Protein AF-G2E5P3-F1 (afdb_monomer_lite)

Structure (mmCIF, N/CA/C/O backbone):
data_AF-G2E5P3-F1
#
_entry.id   AF-G2E5P3-F1
#
loop_
_atom_site.group_PDB
_atom_site.id
_atom_site.type_symbol
_atom_site.label_atom_id
_atom_site.label_alt_id
_atom_site.label_comp_id
_atom_site.label_asym_id
_atom_site.label_entity_id
_atom_site.label_seq_id
_atom_site.pdbx_PDB_ins_code
_atom_site.Cartn_x
_atom_site.Cartn_y
_atom_site.Cartn_z
_atom_site.occupancy
_atom_site.B_iso_or_equiv
_atom_site.auth_seq_id
_atom_site.auth_comp_id
_atom_site.auth_asym_id
_atom_site.auth_atom_id
_atom_site.pdbx_PDB_model_num
ATOM 1 N N . MET A 1 1 ? 2.213 9.420 7.032 1.00 36.28 1 MET A N 1
ATOM 2 C CA . MET A 1 1 ? 1.434 8.489 7.901 1.00 36.28 1 MET A CA 1
ATOM 3 C C . MET A 1 1 ? 0.438 9.252 8.778 1.00 36.28 1 MET A C 1
ATOM 5 O O . MET A 1 1 ? 0.675 9.461 9.967 1.00 36.28 1 MET A O 1
ATOM 9 N N . SER A 1 2 ? -0.692 9.631 8.190 1.00 31.50 2 SER A N 1
ATOM 10 C CA . SER A 1 2 ? -1.808 10.296 8.868 1.00 31.50 2 SER A CA 1
ATOM 11 C C . SER A 1 2 ? -2.997 9.345 8.807 1.00 31.50 2 SER A C 1
ATOM 13 O O . SER A 1 2 ? -3.562 9.122 7.746 1.00 31.50 2 SER A O 1
ATOM 15 N N . GLY A 1 3 ? -3.310 8.700 9.931 1.00 43.44 3 GLY A N 1
ATOM 16 C CA . GLY A 1 3 ? -4.447 7.788 10.029 1.00 43.44 3 GLY A CA 1
ATOM 17 C C . GLY A 1 3 ? -5.753 8.571 10.090 1.00 43.44 3 GLY A C 1
ATOM 18 O O . GLY A 1 3 ? -6.171 8.972 11.177 1.00 43.44 3 GLY A O 1
ATOM 19 N N . THR A 1 4 ? -6.384 8.761 8.937 1.00 38.56 4 THR A N 1
ATOM 20 C CA . THR A 1 4 ? -7.774 9.209 8.811 1.00 38.56 4 THR A CA 1
ATOM 21 C C . THR A 1 4 ? -8.624 7.983 8.477 1.00 38.56 4 THR A C 1
ATOM 23 O O . THR A 1 4 ? -8.279 7.204 7.595 1.00 38.56 4 THR A O 1
ATOM 26 N N . GLY A 1 5 ? -9.699 7.763 9.235 1.00 38.66 5 GLY A N 1
ATOM 27 C CA . GLY A 1 5 ? -10.585 6.610 9.087 1.00 38.66 5 GLY A CA 1
ATOM 28 C C . GLY A 1 5 ? -11.266 6.553 7.718 1.00 38.66 5 GLY A C 1
ATOM 29 O O . GLY A 1 5 ? -12.206 7.287 7.448 1.00 38.66 5 GLY A O 1
ATOM 30 N N . ILE A 1 6 ? -10.732 5.660 6.904 1.00 46.41 6 ILE A N 1
ATOM 31 C CA . ILE A 1 6 ? -11.273 4.819 5.844 1.00 46.41 6 ILE A CA 1
ATO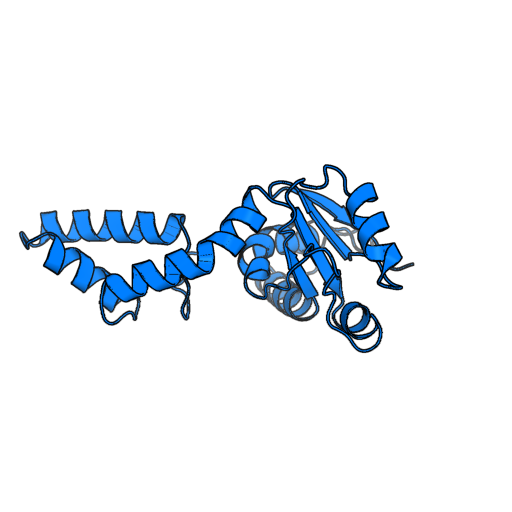M 32 C C . ILE A 1 6 ? -12.796 4.846 5.619 1.00 46.41 6 ILE A C 1
ATOM 34 O O . ILE A 1 6 ? -13.587 4.397 6.451 1.00 46.41 6 ILE A O 1
ATOM 38 N N . GLY A 1 7 ? -13.193 5.232 4.406 1.00 51.00 7 GLY A N 1
ATOM 39 C CA . GLY A 1 7 ? -14.420 4.720 3.807 1.00 51.00 7 GLY A CA 1
ATOM 40 C C . GLY A 1 7 ? -14.240 3.235 3.484 1.00 51.00 7 GLY A C 1
ATOM 41 O O . GLY A 1 7 ? -13.552 2.898 2.535 1.00 51.00 7 GLY A O 1
ATOM 42 N N . GLY A 1 8 ? -14.814 2.340 4.291 1.00 71.06 8 GLY A N 1
ATOM 43 C CA . GLY A 1 8 ? -15.051 0.932 3.929 1.00 71.06 8 GLY A CA 1
ATOM 44 C C . GLY A 1 8 ? -13.944 -0.114 4.161 1.00 71.06 8 GLY A C 1
ATOM 45 O O . GLY A 1 8 ? -14.289 -1.288 4.256 1.00 71.06 8 GLY A O 1
ATOM 46 N N . PHE A 1 9 ? -12.665 0.244 4.309 1.00 84.06 9 PHE A N 1
ATOM 47 C CA . PHE A 1 9 ? -11.545 -0.716 4.457 1.00 84.06 9 PHE A CA 1
ATOM 48 C C . PHE A 1 9 ? -10.926 -0.695 5.868 1.00 84.06 9 PHE A C 1
ATOM 50 O O . PHE A 1 9 ? -11.209 0.209 6.652 1.00 84.06 9 PHE A O 1
ATOM 57 N N . VAL A 1 10 ? -10.118 -1.698 6.234 1.00 91.44 10 VAL A N 1
ATOM 58 C CA . VAL A 1 10 ? -9.421 -1.771 7.538 1.00 91.44 10 VAL A CA 1
ATOM 59 C C . VAL A 1 10 ? -8.078 -2.496 7.378 1.00 91.44 10 VAL A C 1
ATOM 61 O O . VAL A 1 10 ? -8.047 -3.716 7.227 1.00 91.44 10 VAL A O 1
ATOM 64 N N . SER A 1 11 ? -6.951 -1.785 7.479 1.00 92.56 11 SER A N 1
ATOM 65 C CA . SER A 1 11 ? -5.630 -2.434 7.439 1.00 92.56 11 SER A CA 1
ATOM 66 C C . SER A 1 11 ? -5.346 -3.254 8.707 1.00 92.56 11 SER A C 1
ATOM 68 O O . SER A 1 11 ? -6.017 -3.114 9.739 1.00 92.56 11 SER A O 1
ATOM 70 N N . THR A 1 12 ? -4.307 -4.090 8.678 1.00 94.31 12 THR A N 1
ATOM 71 C CA . THR A 1 12 ? -3.811 -4.817 9.856 1.00 94.31 12 THR A CA 1
ATOM 72 C C . THR A 1 12 ? -3.462 -3.859 10.992 1.00 94.31 12 THR A C 1
ATOM 74 O O . THR A 1 12 ? -3.797 -4.119 12.155 1.00 94.31 12 THR A O 1
ATOM 77 N N . ASP A 1 13 ? -2.828 -2.731 10.673 1.00 92.56 13 ASP A N 1
ATOM 78 C CA . ASP A 1 13 ? -2.423 -1.740 11.670 1.00 92.56 13 ASP A CA 1
ATOM 79 C C . ASP A 1 13 ? -3.637 -1.019 12.263 1.00 92.56 13 ASP A C 1
ATOM 81 O O . ASP A 1 13 ? -3.702 -0.814 13.482 1.00 92.56 13 ASP A O 1
ATOM 85 N N . ASP A 1 14 ? -4.648 -0.716 11.448 1.00 93.31 14 ASP A N 1
ATOM 86 C CA . ASP A 1 14 ? -5.909 -0.150 11.928 1.00 93.31 14 ASP A CA 1
ATOM 87 C C . ASP A 1 14 ? -6.638 -1.128 12.840 1.00 93.31 14 ASP A C 1
ATOM 89 O O . ASP A 1 14 ? -7.016 -0.763 13.955 1.00 93.31 14 ASP A O 1
ATOM 93 N N . LEU A 1 15 ? -6.751 -2.401 12.452 1.00 95.00 15 LEU A N 1
ATOM 94 C CA . LEU A 1 15 ? -7.378 -3.418 13.292 1.00 95.00 15 LEU A CA 1
ATOM 95 C C . LEU A 1 15 ? -6.673 -3.536 14.653 1.00 95.00 15 LEU A C 1
ATOM 97 O O . LEU A 1 15 ? -7.329 -3.666 15.695 1.00 95.00 15 LEU A O 1
ATOM 101 N N . GLN A 1 16 ? -5.340 -3.475 14.678 1.00 95.81 16 GLN A N 1
ATOM 102 C CA . GLN A 1 16 ? -4.572 -3.478 15.922 1.00 95.81 16 GLN A CA 1
ATOM 103 C C . GLN A 1 16 ? -4.837 -2.226 16.765 1.00 95.81 16 GLN A C 1
ATOM 105 O O . GLN A 1 16 ? -5.087 -2.353 17.970 1.00 95.81 16 GLN A O 1
ATOM 110 N N . ARG A 1 17 ? -4.848 -1.034 16.158 1.00 95.50 17 ARG A N 1
ATOM 111 C CA . ARG A 1 17 ? -5.176 0.231 16.839 1.00 95.50 17 ARG A CA 1
ATOM 112 C C . ARG A 1 17 ? -6.589 0.203 17.419 1.00 95.50 17 ARG A C 1
ATOM 114 O O . ARG A 1 17 ? -6.779 0.561 18.582 1.00 95.50 17 ARG A O 1
ATOM 121 N N . LEU A 1 18 ? -7.570 -0.307 16.676 1.00 95.56 18 LEU A N 1
ATOM 122 C CA . LEU A 1 18 ? -8.955 -0.456 17.133 1.00 95.56 18 LEU A CA 1
ATOM 123 C C . LEU A 1 18 ? -9.060 -1.436 18.312 1.00 95.56 18 LEU A C 1
ATOM 125 O O . LEU A 1 18 ? -9.690 -1.124 19.327 1.00 95.56 18 LEU A O 1
ATOM 129 N N . LYS A 1 19 ? -8.367 -2.582 18.253 1.00 95.88 19 LYS A N 1
ATOM 130 C CA . LYS A 1 19 ? -8.279 -3.532 19.380 1.00 95.88 19 LYS A CA 1
ATOM 131 C C . LYS A 1 19 ? -7.645 -2.891 20.620 1.00 95.88 19 LYS A C 1
ATOM 133 O O . LYS A 1 19 ? -8.116 -3.115 21.739 1.00 95.88 19 LYS A O 1
ATOM 138 N N . GLN A 1 20 ? -6.590 -2.094 20.452 1.00 96.38 20 GLN A N 1
ATOM 139 C CA . GLN A 1 20 ? -5.954 -1.362 21.553 1.00 96.38 20 GLN A CA 1
ATOM 140 C C . GLN A 1 20 ? -6.898 -0.310 22.150 1.00 96.38 20 GLN A C 1
ATOM 142 O O . GLN A 1 20 ? -7.043 -0.246 23.375 1.00 96.38 20 GLN A O 1
ATOM 147 N N . ARG A 1 21 ? -7.615 0.440 21.308 1.00 95.75 21 ARG A N 1
ATOM 148 C CA . ARG A 1 21 ? -8.634 1.410 21.728 1.00 95.75 21 ARG A CA 1
ATOM 149 C C . ARG A 1 21 ? -9.754 0.744 22.528 1.00 95.75 21 ARG A C 1
ATOM 151 O O . ARG A 1 21 ? -10.118 1.241 23.590 1.00 95.75 21 ARG A O 1
ATOM 158 N N . ALA A 1 22 ? -10.224 -0.432 22.114 1.00 96.12 22 ALA A N 1
ATOM 159 C CA . ALA A 1 22 ? -11.237 -1.181 22.861 1.00 96.12 22 ALA A CA 1
ATOM 160 C C . ALA A 1 22 ? -10.738 -1.610 24.254 1.00 96.12 22 ALA A C 1
ATOM 162 O O . ALA A 1 22 ? -11.478 -1.544 25.236 1.00 96.12 22 ALA A O 1
ATOM 163 N N . ARG A 1 23 ? -9.462 -2.006 24.385 1.00 96.00 23 ARG A N 1
ATOM 164 C CA . ARG A 1 23 ? -8.845 -2.306 25.696 1.00 96.00 23 ARG A CA 1
ATOM 165 C C . ARG A 1 23 ? -8.741 -1.067 26.585 1.00 96.00 23 ARG A C 1
ATOM 167 O O . ARG A 1 23 ? -8.812 -1.195 27.806 1.00 96.00 23 ARG A O 1
ATOM 174 N N . HIS A 1 24 ? -8.540 0.108 25.996 1.00 96.06 24 HIS A N 1
ATOM 175 C CA . HIS A 1 24 ? -8.536 1.377 26.717 1.00 96.06 24 HIS A CA 1
ATOM 176 C C . HIS A 1 24 ? -9.927 1.694 27.273 1.00 96.06 24 HIS A C 1
ATOM 178 O O . HIS A 1 24 ? -10.084 1.790 28.486 1.00 96.06 24 HIS A O 1
ATOM 184 N N . ILE A 1 25 ? -10.942 1.699 26.406 1.00 94.31 25 ILE A N 1
ATOM 185 C CA . ILE A 1 25 ? -12.344 1.960 26.762 1.00 94.31 25 ILE A CA 1
ATOM 186 C C . ILE A 1 25 ? -12.834 0.992 27.844 1.00 94.31 25 ILE A C 1
ATOM 188 O O . ILE A 1 25 ? -13.407 1.423 28.841 1.00 94.31 25 ILE A O 1
ATOM 192 N N . LYS A 1 26 ? -12.538 -0.308 27.703 1.00 96.12 26 LYS A N 1
ATOM 193 C CA . LYS A 1 26 ? -12.852 -1.327 28.718 1.00 96.12 26 LYS A CA 1
ATOM 194 C C . LYS A 1 26 ? -12.318 -0.942 30.105 1.00 96.12 26 LYS A C 1
ATOM 196 O O . LYS A 1 26 ? -13.015 -1.115 31.100 1.00 96.12 26 LYS A O 1
ATOM 201 N N . ARG A 1 27 ? -11.069 -0.464 30.183 1.00 95.00 27 ARG A N 1
ATOM 202 C CA . ARG A 1 27 ? -10.417 -0.098 31.452 1.00 95.00 27 ARG A CA 1
ATOM 203 C C . ARG A 1 27 ? -10.981 1.189 32.040 1.00 95.00 27 ARG A C 1
ATOM 205 O O . ARG A 1 27 ? -11.165 1.251 33.247 1.00 95.00 27 ARG A O 1
ATOM 212 N N . GLU A 1 28 ? -11.241 2.187 31.206 1.00 95.50 28 GLU A N 1
ATOM 213 C CA . GLU A 1 28 ? -11.728 3.493 31.659 1.00 95.50 28 GLU A CA 1
ATOM 214 C C . GLU A 1 28 ? -13.190 3.470 32.087 1.00 95.50 28 GLU A C 1
ATOM 216 O O . GLU A 1 28 ? -13.550 4.071 33.093 1.00 95.50 28 GLU A O 1
ATOM 221 N N . GLN A 1 29 ? -14.032 2.778 31.323 1.00 93.62 29 GLN A N 1
ATOM 222 C CA . GLN A 1 29 ? -15.481 2.790 31.523 1.00 93.62 29 GLN A CA 1
ATOM 223 C C . GLN A 1 29 ? -15.969 1.596 32.349 1.00 93.62 29 GLN A C 1
ATOM 225 O O . GLN A 1 29 ? -17.135 1.544 32.724 1.00 93.62 29 GLN A O 1
ATOM 230 N N . GLY A 1 30 ? -15.099 0.619 32.627 1.00 93.94 30 GLY A N 1
ATOM 231 C CA . GLY A 1 30 ? -15.452 -0.583 33.387 1.00 93.94 30 GLY A CA 1
ATOM 232 C C . GLY A 1 30 ? -16.445 -1.510 32.675 1.00 93.94 30 GLY A C 1
ATOM 233 O O . GLY A 1 30 ? -17.034 -2.372 33.322 1.00 93.94 30 GLY A O 1
ATOM 234 N N . ILE A 1 31 ? -16.639 -1.345 31.364 1.00 94.94 31 ILE A N 1
ATOM 235 C CA . ILE A 1 31 ? -17.601 -2.122 30.573 1.00 94.94 31 ILE A CA 1
ATOM 236 C C . ILE A 1 31 ? -17.036 -3.486 30.136 1.00 94.94 31 ILE A C 1
ATOM 238 O O . ILE A 1 31 ? -15.813 -3.670 30.066 1.00 94.94 31 ILE A O 1
ATOM 242 N N . PRO A 1 32 ? -17.893 -4.469 29.802 1.00 95.81 32 PRO A N 1
ATOM 243 C CA . PRO A 1 32 ? -17.472 -5.719 29.179 1.00 95.81 32 PRO A CA 1
ATOM 244 C C . PRO A 1 32 ? -16.700 -5.511 27.866 1.00 95.81 32 PRO A C 1
ATOM 246 O O . PRO A 1 32 ? -16.913 -4.553 27.128 1.00 95.81 32 PRO A O 1
ATOM 249 N N . HIS A 1 33 ? -15.816 -6.457 27.525 1.00 93.50 33 HIS A N 1
ATOM 250 C CA . HIS A 1 33 ? -14.987 -6.344 26.316 1.00 93.50 33 HIS A CA 1
ATOM 251 C C . HIS A 1 33 ? -15.808 -6.259 25.020 1.00 93.50 33 HIS A C 1
ATOM 253 O O . HIS A 1 33 ? -15.436 -5.495 24.134 1.00 93.50 33 HIS A O 1
ATOM 259 N N . HIS A 1 34 ? -16.907 -7.015 24.927 1.00 94.31 34 HIS A N 1
ATOM 260 C CA . HIS A 1 34 ? -17.769 -7.021 23.745 1.00 94.31 34 HIS A CA 1
ATOM 261 C C . HIS A 1 34 ? -18.454 -5.658 23.532 1.00 94.31 34 HIS A C 1
ATOM 263 O O . HIS A 1 34 ? -18.494 -5.162 22.416 1.00 94.31 34 HIS A O 1
ATOM 269 N N . GLU A 1 35 ? -18.892 -4.983 24.599 1.00 95.44 35 GLU A N 1
ATOM 270 C CA . GLU A 1 35 ? -19.444 -3.624 24.497 1.00 95.44 35 GLU A CA 1
ATOM 271 C C . GLU A 1 35 ? -18.377 -2.607 24.068 1.00 95.44 35 GLU A C 1
ATOM 273 O O . GLU A 1 35 ? -18.654 -1.699 23.286 1.00 95.44 35 GLU A O 1
ATOM 278 N N . ALA A 1 36 ? -17.133 -2.783 24.527 1.00 96.94 36 ALA A N 1
ATOM 279 C CA . ALA A 1 36 ? -16.031 -1.901 24.159 1.00 96.94 36 ALA A CA 1
ATOM 280 C C . ALA A 1 36 ? -15.651 -1.998 22.672 1.00 96.94 36 ALA A C 1
ATOM 282 O O . ALA A 1 36 ? -15.415 -0.967 22.047 1.00 96.94 36 ALA A O 1
ATOM 283 N N . ILE A 1 37 ? -15.589 -3.203 22.091 1.00 96.56 37 ILE A N 1
ATOM 284 C CA . ILE A 1 37 ? -15.300 -3.365 20.651 1.00 96.56 37 ILE A CA 1
ATOM 285 C C . ILE A 1 37 ? -16.444 -2.826 19.782 1.00 96.56 37 ILE A C 1
ATOM 287 O O . ILE A 1 37 ? -16.184 -2.193 18.763 1.00 96.56 37 ILE A O 1
ATOM 291 N N . GLU A 1 38 ? -17.693 -2.975 20.230 1.00 96.31 38 GLU A N 1
ATOM 292 C CA . GLU A 1 38 ? -18.876 -2.416 19.568 1.00 96.31 38 GLU A CA 1
ATOM 293 C C . GLU A 1 38 ? -18.875 -0.881 19.579 1.00 96.31 3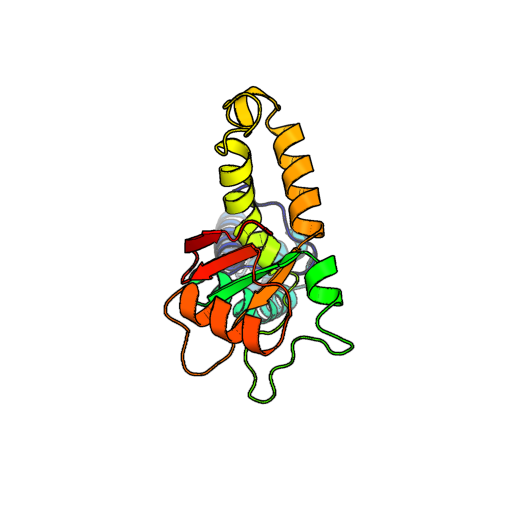8 GLU A C 1
ATOM 295 O O . GLU A 1 38 ? -19.176 -0.236 18.575 1.00 96.31 38 GLU A O 1
ATOM 300 N N . ALA A 1 39 ? -18.486 -0.272 20.702 1.00 94.44 39 ALA A N 1
ATOM 301 C CA . ALA A 1 39 ? -18.321 1.176 20.794 1.00 94.44 39 ALA A CA 1
ATOM 302 C C . ALA A 1 39 ? -17.211 1.692 19.863 1.00 94.44 39 ALA A C 1
ATOM 304 O O . ALA A 1 39 ? -17.365 2.747 19.247 1.00 94.44 39 ALA A O 1
ATOM 305 N N . VAL A 1 40 ? -16.108 0.945 19.732 1.00 95.50 40 VAL A N 1
ATOM 306 C CA . VAL A 1 40 ? -15.028 1.289 18.797 1.00 95.50 40 VAL A CA 1
ATOM 307 C C . VAL A 1 40 ? -15.498 1.199 17.349 1.00 95.50 40 VAL A C 1
ATOM 309 O O . VAL A 1 40 ? -15.262 2.155 16.618 1.00 95.50 40 VAL A O 1
ATOM 312 N N . ALA A 1 41 ? -16.185 0.126 16.948 1.00 94.31 41 ALA A N 1
ATOM 313 C CA . ALA A 1 41 ? -16.696 -0.034 15.583 1.00 94.31 41 ALA A CA 1
ATOM 314 C C . ALA A 1 41 ? -17.574 1.156 15.159 1.00 94.31 41 ALA A C 1
ATOM 316 O O . ALA A 1 41 ? -17.291 1.812 14.157 1.00 94.31 41 ALA A O 1
ATOM 317 N N . ARG A 1 42 ? -18.542 1.540 16.003 1.00 93.88 42 ARG A N 1
ATOM 318 C CA . ARG A 1 42 ? -19.405 2.708 15.749 1.00 93.88 42 ARG A CA 1
ATOM 319 C C . ARG A 1 42 ? -18.644 4.026 15.670 1.00 93.88 42 ARG A C 1
ATOM 321 O O . ARG A 1 42 ? -19.044 4.922 14.935 1.00 93.88 42 ARG A O 1
ATOM 328 N N . SER A 1 43 ? -17.540 4.153 16.405 1.00 92.19 43 SER A N 1
ATOM 329 C CA . SER A 1 43 ? -16.705 5.359 16.366 1.00 92.19 43 SER A CA 1
ATOM 330 C C . SER A 1 43 ? -15.905 5.528 15.072 1.00 92.19 43 SER A C 1
ATOM 332 O O . SER A 1 43 ? -15.370 6.608 14.847 1.00 92.19 43 SER A O 1
ATOM 334 N N . VAL A 1 44 ? -15.806 4.475 14.257 1.00 91.31 44 VAL A N 1
ATOM 335 C CA . VAL A 1 44 ? -15.180 4.484 12.927 1.00 91.31 44 VAL A CA 1
ATOM 336 C C . VAL A 1 44 ? -16.195 4.135 11.833 1.00 91.31 44 VAL A C 1
ATOM 338 O O . VAL A 1 44 ? -15.840 3.562 10.815 1.00 91.31 44 VAL A O 1
ATOM 341 N N . HIS A 1 45 ? -17.465 4.490 12.056 1.00 91.12 45 HIS A N 1
ATOM 342 C CA . HIS A 1 45 ? -18.558 4.389 11.080 1.00 91.12 45 HIS A CA 1
ATOM 343 C C . HIS A 1 45 ? -18.947 2.968 10.629 1.00 91.12 45 HIS A C 1
ATOM 345 O O . HIS A 1 45 ? -19.659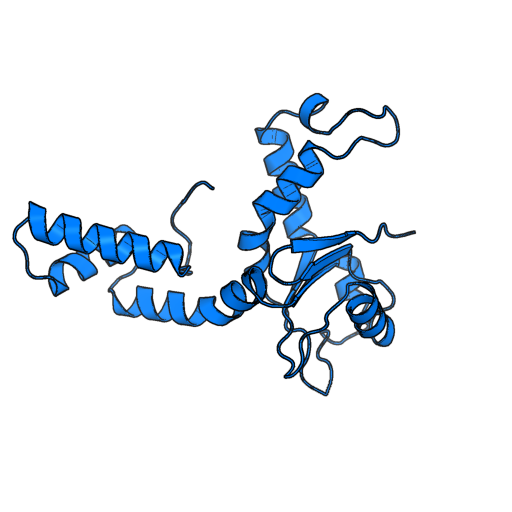 2.824 9.641 1.00 91.12 45 HIS A O 1
ATOM 351 N N . PHE A 1 46 ? -18.574 1.935 11.389 1.00 92.88 46 PHE A N 1
ATOM 352 C CA . PHE A 1 46 ? -19.108 0.579 11.228 1.00 92.88 46 PHE A CA 1
ATOM 353 C C . PHE A 1 46 ? -20.247 0.317 12.224 1.00 92.88 46 PHE A C 1
ATOM 355 O O . PHE A 1 46 ? -20.189 0.749 13.376 1.00 92.88 46 PHE A O 1
ATOM 362 N N . ASP A 1 47 ? -21.271 -0.438 11.829 1.00 92.94 47 ASP A N 1
ATOM 363 C CA . ASP A 1 47 ? -22.424 -0.732 12.692 1.00 92.94 47 ASP A CA 1
ATOM 364 C C . ASP A 1 47 ? -22.050 -1.630 13.879 1.00 92.94 47 ASP A C 1
ATOM 366 O O . ASP A 1 47 ? -22.585 -1.483 14.982 1.00 92.94 47 ASP A O 1
ATOM 370 N N . ASN A 1 48 ? -21.141 -2.579 13.639 1.00 94.25 48 ASN A N 1
ATOM 371 C CA . ASN A 1 48 ? -20.698 -3.578 14.606 1.00 94.25 48 ASN A CA 1
ATOM 372 C C . ASN A 1 48 ? -19.269 -4.056 14.316 1.00 94.25 48 ASN A C 1
ATOM 374 O O . ASN A 1 48 ? -18.711 -3.822 13.241 1.00 94.25 48 ASN A O 1
ATOM 378 N N . TRP A 1 49 ? -18.669 -4.760 15.278 1.00 95.56 49 TRP A N 1
ATOM 379 C CA . TRP A 1 49 ? -17.295 -5.246 15.145 1.00 95.56 49 TRP A CA 1
ATOM 380 C C . TRP A 1 49 ? -17.119 -6.277 14.020 1.00 95.56 49 TRP A C 1
ATOM 382 O O . TRP A 1 49 ? -16.046 -6.360 13.429 1.00 95.56 49 TRP A O 1
ATOM 392 N N . GLN A 1 50 ? -18.161 -7.044 13.687 1.00 95.19 50 GLN A N 1
ATOM 393 C CA . GLN A 1 50 ? -18.083 -8.018 12.597 1.00 95.19 50 GLN A CA 1
ATOM 394 C C . GLN A 1 50 ? -17.830 -7.332 11.250 1.00 95.19 50 GLN A C 1
ATOM 396 O O . GLN A 1 50 ? -17.037 -7.840 10.468 1.00 95.19 50 GLN A O 1
ATOM 401 N N . GLN A 1 51 ? -18.432 -6.166 10.990 1.00 94.31 51 GLN A N 1
ATOM 402 C CA . GLN A 1 51 ? -18.154 -5.411 9.763 1.00 94.31 51 GLN A CA 1
ATOM 403 C C . GLN A 1 51 ? -16.697 -4.929 9.692 1.00 94.31 51 GLN A C 1
ATOM 405 O O . GLN A 1 51 ? -16.104 -4.983 8.623 1.00 94.31 51 GLN A O 1
ATOM 410 N N . VAL A 1 52 ? -16.095 -4.546 10.825 1.00 94.75 52 VAL A N 1
ATOM 411 C CA . VAL A 1 52 ? -14.661 -4.199 10.901 1.00 94.75 52 VAL A CA 1
ATOM 412 C C . VAL A 1 52 ? -13.793 -5.401 10.514 1.00 94.75 52 VAL A C 1
ATOM 414 O O . VAL A 1 52 ? -12.820 -5.255 9.782 1.00 94.75 52 VAL A O 1
ATOM 417 N N . VAL A 1 53 ? -14.141 -6.598 11.000 1.00 94.94 53 VAL A N 1
ATOM 418 C CA . VAL A 1 53 ? -13.423 -7.838 10.663 1.00 94.94 53 VAL A CA 1
ATOM 419 C C . VAL A 1 53 ? -13.582 -8.180 9.184 1.00 94.94 53 VAL A C 1
ATOM 421 O O . VAL A 1 53 ? -12.586 -8.471 8.538 1.00 94.94 53 VAL A O 1
ATOM 424 N N . VAL A 1 54 ? -14.796 -8.084 8.637 1.00 93.81 54 VAL A N 1
ATOM 425 C CA . VAL A 1 54 ? -15.061 -8.339 7.210 1.00 93.81 54 VAL A CA 1
ATOM 426 C C . VAL A 1 54 ? -14.305 -7.350 6.319 1.00 93.81 54 VAL A C 1
ATOM 428 O O . VAL A 1 54 ? -13.682 -7.761 5.346 1.00 93.81 54 VAL A O 1
ATOM 431 N N . ALA A 1 55 ? -14.307 -6.062 6.669 1.00 91.81 55 ALA A N 1
ATOM 432 C CA . ALA A 1 55 ? -13.547 -5.039 5.954 1.00 91.81 55 ALA A CA 1
ATOM 433 C C . ALA A 1 55 ? -12.034 -5.304 6.002 1.00 91.81 55 ALA A C 1
ATOM 435 O O . ALA A 1 55 ? -11.335 -5.081 5.018 1.00 91.81 55 ALA A O 1
ATOM 436 N N . HIS A 1 56 ? -11.533 -5.817 7.129 1.00 94.50 56 HIS A N 1
ATOM 437 C CA . HIS A 1 56 ? -10.138 -6.219 7.249 1.00 94.50 56 HIS A CA 1
ATOM 438 C C . HIS A 1 56 ? -9.801 -7.448 6.404 1.00 94.50 56 HIS A C 1
ATOM 440 O O . HIS A 1 56 ? -8.807 -7.439 5.686 1.00 94.50 56 HIS A O 1
ATOM 446 N N . GLU A 1 57 ? -10.633 -8.489 6.454 1.00 93.75 57 GLU A N 1
ATOM 447 C CA . GLU A 1 57 ? -10.447 -9.707 5.659 1.00 93.75 57 GLU A CA 1
ATOM 448 C C . GLU A 1 57 ? -10.425 -9.404 4.156 1.00 93.75 57 GLU A C 1
ATOM 450 O O . GLU A 1 57 ? -9.596 -9.960 3.439 1.00 93.75 57 GLU A O 1
ATOM 455 N N . ALA A 1 58 ? -11.272 -8.478 3.696 1.00 91.50 58 ALA A N 1
ATOM 456 C CA . ALA A 1 58 ? -11.280 -8.015 2.311 1.00 91.50 58 ALA A CA 1
ATOM 457 C C . ALA A 1 58 ? -9.983 -7.289 1.908 1.00 91.50 58 ALA A C 1
ATOM 459 O O . ALA A 1 58 ? -9.597 -7.345 0.746 1.00 91.50 58 ALA A O 1
ATOM 460 N N . MET A 1 59 ? -9.298 -6.641 2.857 1.00 92.25 59 MET A N 1
ATOM 461 C CA . MET A 1 59 ? -8.071 -5.877 2.607 1.00 92.25 59 MET A CA 1
ATOM 462 C C . MET A 1 59 ? -6.792 -6.725 2.686 1.00 92.25 59 MET A C 1
ATOM 464 O O . MET A 1 59 ? -5.736 -6.282 2.238 1.00 92.25 59 MET A O 1
ATOM 468 N N . LEU A 1 60 ? -6.862 -7.943 3.239 1.00 93.94 60 LEU A N 1
ATOM 469 C CA . LEU A 1 60 ? -5.689 -8.806 3.418 1.00 93.94 60 LEU A CA 1
ATOM 470 C C . LEU A 1 60 ? -4.911 -9.063 2.115 1.00 93.94 60 LEU A C 1
ATOM 472 O O . LEU A 1 60 ? -3.692 -8.910 2.150 1.00 93.94 60 LEU A O 1
ATOM 476 N N . PRO A 1 61 ? -5.538 -9.406 0.970 1.00 93.75 61 PRO A N 1
ATOM 477 C CA . PRO A 1 61 ? -4.789 -9.659 -0.263 1.00 93.75 61 PRO A CA 1
ATOM 478 C C . PRO A 1 61 ? -4.012 -8.429 -0.748 1.00 93.75 61 PRO A C 1
ATOM 480 O O . PRO A 1 61 ? -2.844 -8.552 -1.117 1.00 93.75 61 PRO A O 1
ATOM 483 N N . THR A 1 62 ? -4.636 -7.250 -0.690 1.00 94.88 62 THR A N 1
ATOM 484 C CA . THR A 1 62 ? -4.024 -5.960 -1.032 1.00 94.88 62 THR A CA 1
ATOM 485 C C . THR A 1 62 ? -2.840 -5.662 -0.120 1.00 94.88 62 THR A C 1
ATOM 487 O O . THR A 1 62 ? -1.737 -5.392 -0.588 1.00 94.88 62 THR A O 1
ATOM 490 N N . GLU A 1 63 ? -3.042 -5.745 1.197 1.00 95.56 63 GLU A N 1
ATOM 491 C CA . GLU A 1 63 ? -2.013 -5.414 2.181 1.00 95.56 63 GLU A CA 1
ATOM 492 C C . GLU A 1 63 ? -0.834 -6.393 2.123 1.00 95.56 63 GLU A C 1
ATOM 494 O O . GLU A 1 63 ? 0.323 -5.973 2.190 1.00 95.56 63 GLU A O 1
ATOM 499 N N . THR A 1 64 ? -1.103 -7.690 1.954 1.00 95.06 64 THR A N 1
ATOM 500 C CA . THR A 1 64 ? -0.059 -8.700 1.750 1.00 95.06 64 THR A CA 1
ATOM 501 C C . THR A 1 64 ? 0.718 -8.427 0.467 1.00 95.06 64 THR A C 1
ATOM 503 O O . THR A 1 64 ? 1.948 -8.448 0.495 1.00 95.06 64 THR A O 1
ATOM 506 N N . ALA A 1 65 ? 0.040 -8.115 -0.641 1.00 95.25 65 ALA A N 1
ATOM 507 C CA . ALA A 1 65 ? 0.714 -7.778 -1.890 1.00 95.25 65 ALA A CA 1
ATOM 508 C C . ALA A 1 65 ? 1.593 -6.529 -1.751 1.00 95.25 65 ALA A C 1
ATOM 510 O O . ALA A 1 65 ? 2.750 -6.552 -2.166 1.00 95.25 65 ALA A O 1
ATOM 511 N N . ALA A 1 66 ? 1.080 -5.482 -1.104 1.00 95.75 66 ALA A N 1
ATOM 512 C CA . ALA A 1 66 ? 1.803 -4.235 -0.902 1.00 95.75 66 ALA A CA 1
ATOM 513 C C . ALA A 1 66 ? 3.046 -4.401 -0.013 1.00 95.75 66 ALA A C 1
ATOM 515 O O . ALA A 1 66 ? 4.068 -3.768 -0.262 1.00 95.75 66 ALA A O 1
ATOM 516 N N . ARG A 1 67 ? 2.980 -5.248 1.023 1.00 94.62 67 ARG A N 1
ATOM 517 C CA . ARG A 1 67 ? 4.078 -5.429 1.990 1.00 94.62 67 ARG A CA 1
ATOM 518 C C . ARG A 1 67 ? 5.096 -6.484 1.570 1.00 94.62 67 ARG A C 1
ATOM 520 O O . ARG A 1 67 ? 6.288 -6.304 1.789 1.00 94.62 67 ARG A O 1
ATOM 527 N N . GLU A 1 68 ? 4.632 -7.600 1.024 1.00 94.12 68 GLU A N 1
ATOM 528 C CA . GLU A 1 68 ? 5.433 -8.822 0.866 1.00 94.12 68 GLU A CA 1
ATOM 529 C C . GLU A 1 68 ? 5.421 -9.360 -0.569 1.00 94.12 68 GLU A C 1
ATOM 531 O O . GLU A 1 68 ? 6.267 -10.179 -0.929 1.00 94.12 68 GLU A O 1
ATOM 536 N N . GLY A 1 69 ? 4.467 -8.916 -1.387 1.00 94.38 69 GLY A N 1
ATOM 537 C CA . GLY A 1 69 ? 4.254 -9.420 -2.733 1.00 94.38 69 GLY A CA 1
ATOM 538 C C . GLY A 1 69 ? 4.939 -8.601 -3.819 1.00 94.38 69 GLY A C 1
ATOM 539 O O . GLY A 1 69 ? 5.936 -7.909 -3.605 1.00 94.38 69 GLY A O 1
ATOM 540 N N . VAL A 1 70 ? 4.378 -8.729 -5.018 1.00 93.75 70 VAL A N 1
ATOM 541 C CA . VAL A 1 70 ? 4.776 -7.972 -6.201 1.00 93.75 70 VAL A CA 1
ATOM 542 C C . VAL A 1 70 ? 3.593 -7.133 -6.645 1.00 93.75 70 VAL A C 1
ATOM 544 O O . VAL A 1 70 ? 2.497 -7.662 -6.852 1.00 93.75 70 VAL A O 1
ATOM 547 N N . VAL A 1 71 ? 3.844 -5.839 -6.798 1.00 94.69 71 VAL A N 1
ATOM 548 C CA . VAL A 1 71 ? 2.887 -4.859 -7.296 1.00 94.69 71 VAL A CA 1
ATOM 549 C C . VAL A 1 71 ? 3.538 -4.086 -8.425 1.00 94.69 71 VAL A C 1
ATOM 551 O O . VAL A 1 71 ? 4.716 -3.743 -8.346 1.00 94.69 71 VAL A O 1
ATOM 554 N N . PHE A 1 72 ? 2.778 -3.777 -9.462 1.00 93.25 72 PHE A N 1
ATOM 555 C CA . PHE A 1 72 ? 3.187 -2.769 -10.423 1.00 93.25 72 PHE A CA 1
ATOM 556 C C . PHE A 1 72 ? 2.038 -1.813 -10.719 1.00 93.25 72 PHE A C 1
ATOM 558 O O . PHE A 1 72 ? 0.878 -2.138 -10.466 1.00 93.25 72 PHE A O 1
ATOM 565 N N . ALA A 1 73 ? 2.372 -0.640 -11.245 1.00 92.88 73 ALA A N 1
ATOM 566 C CA . ALA A 1 73 ? 1.399 0.321 -11.738 1.00 92.88 73 ALA A CA 1
ATOM 567 C C . ALA A 1 73 ? 1.720 0.728 -13.178 1.00 92.88 73 ALA A C 1
ATOM 569 O O . ALA A 1 73 ? 2.892 0.803 -13.559 1.00 92.88 73 ALA A O 1
ATOM 570 N N . MET A 1 74 ? 0.678 0.976 -13.964 1.00 88.81 74 MET A N 1
ATOM 571 C CA . MET A 1 74 ? 0.745 1.469 -15.342 1.00 88.81 74 MET A CA 1
ATOM 572 C C . MET A 1 74 ? -0.048 2.765 -15.464 1.00 88.81 74 MET A C 1
ATOM 574 O O . MET A 1 74 ? -1.027 2.932 -14.741 1.00 88.81 74 MET A O 1
ATOM 578 N N . ASP A 1 75 ? 0.335 3.637 -16.396 1.00 88.06 75 ASP A N 1
ATOM 579 C CA . ASP A 1 75 ? -0.520 4.754 -16.808 1.00 88.06 75 ASP A CA 1
ATOM 580 C C . ASP A 1 75 ? -1.866 4.207 -17.314 1.00 88.06 75 ASP A C 1
ATOM 582 O O . ASP A 1 75 ? -1.918 3.184 -18.006 1.00 88.06 75 ASP A O 1
ATOM 586 N N . PHE A 1 76 ? -2.969 4.862 -16.954 1.00 84.62 76 PHE A N 1
ATOM 587 C CA . PHE A 1 76 ? -4.308 4.382 -17.283 1.00 84.62 76 PHE A CA 1
ATOM 588 C C . PHE A 1 76 ? -4.528 4.273 -18.795 1.00 84.62 76 PHE A C 1
ATOM 590 O O . PHE A 1 76 ? -5.184 3.336 -19.245 1.00 84.62 76 PHE A O 1
ATOM 597 N N . LYS A 1 77 ? -3.961 5.184 -19.597 1.00 80.69 77 LYS A N 1
ATOM 598 C CA . LYS A 1 77 ? -4.084 5.157 -21.061 1.00 80.69 77 LYS A CA 1
ATOM 599 C C . LYS A 1 77 ? -3.356 3.944 -21.613 1.00 80.69 77 LYS A C 1
ATOM 601 O O . LYS A 1 77 ? -3.846 3.294 -22.531 1.00 80.69 77 LYS A O 1
ATOM 606 N N . ASP A 1 78 ? -2.212 3.618 -21.031 1.00 78.19 78 ASP A N 1
ATOM 607 C CA . ASP A 1 78 ? -1.410 2.466 -21.420 1.00 78.19 78 ASP A CA 1
ATOM 608 C C . ASP A 1 78 ? -2.089 1.148 -21.018 1.00 78.19 78 ASP A C 1
ATOM 610 O O . ASP A 1 78 ? -2.120 0.203 -21.813 1.00 78.19 78 ASP A O 1
ATOM 614 N N . ALA A 1 79 ? -2.710 1.109 -19.835 1.00 75.88 79 ALA A N 1
ATOM 615 C CA . ALA A 1 79 ? -3.507 -0.018 -19.354 1.00 75.88 79 ALA A CA 1
ATOM 616 C C . ALA A 1 79 ? -4.776 -0.243 -20.204 1.00 75.88 79 ALA A C 1
ATOM 618 O O . ALA A 1 79 ? -5.106 -1.381 -20.546 1.00 75.88 79 ALA A O 1
ATOM 619 N N . GLU A 1 80 ? -5.453 0.830 -20.631 1.00 69.31 80 GLU A N 1
ATOM 620 C CA . GLU A 1 80 ? -6.598 0.772 -21.554 1.00 69.31 80 GLU A CA 1
ATOM 621 C C . GLU A 1 80 ? -6.208 0.212 -22.938 1.00 69.31 80 GLU A C 1
ATOM 623 O O . GLU A 1 80 ? -7.015 -0.435 -23.619 1.00 69.31 80 GLU A O 1
ATOM 628 N N . VAL A 1 81 ? -4.960 0.439 -23.362 1.00 57.91 81 VAL A N 1
ATOM 629 C CA . VAL A 1 81 ? -4.426 0.072 -24.683 1.00 57.91 81 VAL A CA 1
ATOM 630 C C . VAL A 1 81 ? -3.937 -1.383 -24.759 1.00 57.91 81 VAL A C 1
ATOM 632 O O . VAL A 1 81 ? -3.644 -1.846 -25.866 1.00 57.91 81 VAL A O 1
ATOM 635 N N . CYS A 1 82 ? -3.993 -2.185 -23.683 1.00 60.91 82 CYS A N 1
ATOM 636 C CA . CYS A 1 82 ? -3.747 -3.648 -23.708 1.00 60.91 82 CYS A CA 1
ATOM 637 C C . CYS A 1 82 ? -4.804 -4.464 -24.524 1.00 60.91 82 CYS A C 1
ATOM 639 O O . CYS A 1 82 ? -4.986 -5.664 -24.356 1.00 60.91 82 CYS A O 1
ATOM 641 N N . GLN A 1 83 ? -5.476 -3.804 -25.475 1.00 46.03 83 GLN A N 1
ATOM 642 C CA . GLN A 1 83 ? -6.372 -4.279 -26.531 1.00 46.03 83 GLN A CA 1
ATOM 643 C C . GLN A 1 83 ? -7.512 -5.198 -26.083 1.00 46.03 83 GLN A C 1
ATOM 645 O O . GLN A 1 83 ? -7.575 -6.389 -26.395 1.00 46.03 83 GLN A O 1
ATOM 650 N N . GLY A 1 84 ? -8.531 -4.567 -25.498 1.00 47.12 84 GLY A N 1
ATOM 651 C CA . GLY A 1 84 ? -9.896 -5.096 -25.474 1.00 47.12 84 GLY A CA 1
ATOM 652 C C . GLY A 1 84 ? -10.147 -6.208 -24.460 1.00 47.12 84 GLY A C 1
ATOM 653 O O . GLY A 1 84 ? -11.188 -6.864 -24.547 1.00 47.12 84 GLY A O 1
ATOM 654 N N . ARG A 1 85 ? -9.224 -6.425 -23.518 1.00 50.19 85 ARG A N 1
ATOM 655 C CA . ARG A 1 85 ? -9.406 -7.272 -22.335 1.00 50.19 85 ARG A CA 1
ATOM 656 C C . ARG A 1 85 ? -8.678 -6.628 -21.150 1.00 50.19 85 ARG A C 1
ATOM 658 O O . ARG A 1 85 ? -7.642 -6.008 -21.378 1.00 50.19 85 ARG A O 1
ATOM 665 N N . PRO A 1 86 ? -9.180 -6.779 -19.915 1.00 52.03 86 PRO A N 1
ATOM 666 C CA . PRO A 1 86 ? -8.349 -6.557 -18.735 1.00 52.03 86 PRO A CA 1
ATOM 667 C C . PRO A 1 86 ? -7.092 -7.445 -18.831 1.00 52.03 86 PRO A C 1
ATOM 669 O O . PRO A 1 86 ? -7.134 -8.463 -19.532 1.00 52.03 86 PRO A O 1
ATOM 672 N N . ILE A 1 87 ? -5.991 -7.088 -18.152 1.00 59.25 87 ILE A N 1
ATOM 673 C CA . ILE A 1 87 ? -4.780 -7.932 -18.040 1.00 59.25 87 ILE A CA 1
ATOM 674 C C . ILE A 1 87 ? -5.122 -9.165 -17.184 1.00 59.25 87 ILE A C 1
ATOM 676 O O . ILE A 1 87 ? -4.713 -9.311 -16.040 1.00 59.25 87 ILE A O 1
ATOM 680 N N . GLU A 1 88 ? -5.953 -10.046 -17.722 1.00 54.03 88 GLU A N 1
ATOM 681 C CA . GLU A 1 88 ? -6.293 -11.342 -17.164 1.00 54.03 88 GLU A CA 1
ATOM 682 C C . GLU A 1 88 ? -5.387 -12.355 -17.850 1.00 54.03 88 GLU A C 1
ATOM 684 O O . GLU A 1 88 ? -5.724 -12.915 -18.899 1.00 54.03 88 GLU A O 1
ATOM 689 N N . LEU A 1 89 ? -4.197 -12.567 -17.282 1.00 55.25 89 LEU A N 1
ATOM 690 C CA . LEU A 1 89 ? -3.311 -13.604 -17.793 1.00 55.25 89 LEU A CA 1
ATOM 691 C C . LEU A 1 89 ? -3.976 -14.981 -17.598 1.00 55.25 89 LEU A C 1
ATOM 693 O O . LEU A 1 89 ? -4.494 -15.257 -16.509 1.00 55.25 89 LEU A O 1
ATOM 697 N N . PRO A 1 90 ? -3.983 -15.863 -18.620 1.00 45.91 90 PRO A N 1
ATOM 698 C CA . PRO A 1 90 ? -4.702 -17.146 -18.603 1.00 45.91 90 PRO A CA 1
ATOM 699 C C . PRO A 1 90 ? -4.339 -18.105 -17.456 1.00 45.91 90 PRO A C 1
ATOM 701 O O . PRO A 1 90 ? -5.056 -19.071 -17.197 1.00 45.91 90 PRO A O 1
ATOM 704 N N . ASP A 1 91 ? -3.214 -17.869 -16.796 1.00 55.25 91 ASP A N 1
ATOM 705 C CA . ASP A 1 91 ? -2.618 -18.637 -15.708 1.00 55.25 91 ASP A CA 1
ATOM 706 C C . ASP A 1 91 ? -2.715 -17.937 -14.338 1.00 55.25 91 ASP A C 1
ATOM 708 O O . ASP A 1 91 ? -2.142 -18.419 -13.357 1.00 55.25 91 ASP A O 1
ATOM 712 N N . GLY A 1 92 ? -3.497 -16.852 -14.258 1.00 62.25 92 GLY A N 1
ATOM 713 C CA . GLY A 1 92 ? -3.858 -16.161 -13.025 1.00 62.25 92 GLY A CA 1
ATOM 714 C C . GLY A 1 92 ? -2.678 -15.447 -12.391 1.00 62.25 92 GLY A C 1
ATOM 715 O O . GLY A 1 92 ? -2.242 -15.848 -11.320 1.00 62.25 92 GLY A O 1
ATOM 716 N N . ARG A 1 93 ? -2.150 -14.399 -13.031 1.00 74.81 93 ARG A N 1
ATOM 717 C CA . ARG A 1 93 ? -1.066 -13.568 -12.489 1.00 74.81 93 ARG A CA 1
ATOM 718 C C . ARG A 1 93 ? -1.274 -12.114 -12.921 1.00 74.81 93 ARG A C 1
ATOM 720 O O . ARG A 1 93 ? -1.380 -11.848 -14.107 1.00 74.81 93 ARG A O 1
ATOM 727 N N . TYR A 1 94 ? -1.291 -11.226 -11.925 1.00 83.31 94 TYR A N 1
ATOM 728 C CA . TYR A 1 94 ? -1.692 -9.811 -11.952 1.00 83.31 94 TYR A CA 1
ATOM 729 C C . TYR A 1 94 ? -3.208 -9.579 -11.922 1.00 83.31 94 TYR A C 1
ATOM 731 O O . TYR A 1 94 ? -3.925 -9.840 -12.876 1.00 83.31 94 TYR A O 1
ATOM 739 N N . VAL A 1 95 ? -3.682 -9.112 -10.768 1.00 87.12 95 VAL A N 1
ATOM 740 C CA . VAL A 1 95 ? -5.068 -8.736 -10.482 1.00 87.12 95 VAL A CA 1
ATOM 741 C C . VAL A 1 95 ? -5.088 -7.243 -10.219 1.00 87.12 95 VAL A C 1
ATOM 743 O O . VAL A 1 95 ? -4.309 -6.767 -9.391 1.00 87.12 95 VAL A O 1
ATOM 746 N N . GLU A 1 96 ? -5.958 -6.525 -10.920 1.00 89.00 96 GLU A N 1
ATOM 747 C CA . GLU A 1 96 ? -6.184 -5.102 -10.683 1.00 89.00 96 GLU A CA 1
ATOM 748 C C . GLU A 1 96 ? -6.701 -4.874 -9.257 1.00 89.00 96 GLU A C 1
ATOM 750 O O . GLU A 1 96 ? -7.570 -5.604 -8.771 1.00 89.00 96 GLU A O 1
ATOM 755 N N . ASP A 1 97 ? -6.134 -3.892 -8.565 1.00 90.69 97 ASP A N 1
ATOM 756 C CA . ASP A 1 97 ? -6.480 -3.592 -7.182 1.00 90.69 97 ASP A CA 1
ATOM 757 C C . ASP A 1 97 ? -6.338 -2.093 -6.901 1.00 90.69 97 ASP A C 1
ATOM 759 O O . ASP A 1 97 ? -5.256 -1.578 -6.609 1.00 90.69 97 ASP A O 1
ATOM 763 N N . GLU A 1 98 ? -7.477 -1.405 -6.966 1.00 88.31 98 GLU A N 1
ATOM 764 C CA . GLU A 1 98 ? -7.621 0.039 -6.751 1.00 88.31 98 GLU A CA 1
ATOM 765 C C . GLU A 1 98 ? -7.144 0.496 -5.358 1.00 88.31 98 GLU A C 1
ATOM 767 O O . GLU A 1 98 ? -6.825 1.667 -5.155 1.00 88.31 98 GLU A O 1
ATOM 772 N N . LEU A 1 99 ? -7.061 -0.408 -4.374 1.00 91.06 99 LEU A N 1
ATOM 773 C CA . LEU A 1 99 ? -6.673 -0.065 -3.003 1.00 91.06 99 LEU A CA 1
ATOM 774 C C . LEU A 1 99 ? -5.159 0.024 -2.816 1.00 91.06 99 LEU A C 1
ATOM 776 O O . LEU A 1 99 ? -4.701 0.551 -1.799 1.00 91.06 99 LEU A O 1
ATOM 780 N N . LEU A 1 100 ? -4.369 -0.474 -3.770 1.00 94.06 100 LEU A N 1
ATOM 781 C CA . LEU A 1 100 ? -2.908 -0.460 -3.684 1.00 94.06 100 LEU A CA 1
ATOM 782 C C . LEU A 1 100 ? -2.337 0.959 -3.661 1.00 94.06 100 LEU A C 1
ATOM 784 O O . LEU A 1 100 ? -1.340 1.184 -2.973 1.00 94.06 100 LEU A O 1
ATOM 788 N N . GLY A 1 101 ? -2.990 1.924 -4.318 1.00 91.94 101 GLY A N 1
ATOM 789 C CA . GLY A 1 101 ? -2.574 3.331 -4.296 1.00 91.94 101 GLY A CA 1
ATOM 790 C C . GLY A 1 101 ? -2.425 3.884 -2.873 1.00 91.94 101 GLY A C 1
ATOM 791 O O . GLY A 1 101 ? -1.454 4.579 -2.580 1.00 91.94 101 GLY A O 1
ATOM 792 N N . LEU A 1 102 ? -3.293 3.462 -1.942 1.00 90.75 102 LEU A N 1
ATOM 793 C CA . LEU A 1 102 ? -3.252 3.870 -0.529 1.00 90.75 102 LEU A CA 1
ATOM 794 C C . LEU A 1 102 ? -1.961 3.446 0.191 1.00 90.75 102 LEU A C 1
ATOM 796 O O . LEU A 1 102 ? -1.547 4.083 1.159 1.00 90.75 102 LEU A O 1
ATOM 800 N N . PHE A 1 103 ? -1.328 2.354 -0.246 1.00 93.25 103 PHE A N 1
ATOM 801 C CA . PHE A 1 103 ? -0.091 1.851 0.359 1.00 93.25 103 PHE A CA 1
ATOM 802 C C . PHE A 1 103 ? 1.156 2.530 -0.205 1.00 93.25 103 PHE A C 1
ATOM 804 O O . PHE A 1 103 ? 2.177 2.595 0.484 1.00 93.25 103 PHE A O 1
ATOM 811 N N . PHE A 1 104 ? 1.079 3.040 -1.435 1.00 93.81 104 PHE A N 1
ATOM 812 C CA . PHE A 1 104 ? 2.221 3.611 -2.143 1.00 93.81 104 PHE A CA 1
ATOM 813 C C . PHE A 1 104 ? 2.176 5.134 -2.266 1.00 93.81 104 PHE A C 1
ATOM 815 O O . PHE A 1 104 ? 3.182 5.706 -2.673 1.00 93.81 104 PHE A O 1
ATOM 822 N N . GLU A 1 105 ? 1.099 5.800 -1.841 1.00 93.19 105 GLU A N 1
ATOM 823 C CA . GLU A 1 105 ? 0.966 7.265 -1.861 1.00 93.19 105 GLU A CA 1
ATOM 824 C C . GLU A 1 105 ? 2.193 7.971 -1.274 1.00 93.19 105 GLU A C 1
ATOM 826 O O . GLU A 1 105 ? 2.798 8.821 -1.920 1.00 93.19 105 GLU A O 1
ATOM 831 N N . GLU A 1 106 ? 2.627 7.574 -0.076 1.00 93.44 106 GLU A N 1
ATOM 832 C CA . GLU A 1 106 ? 3.799 8.187 0.553 1.00 93.44 106 GLU A CA 1
ATOM 833 C C . GLU A 1 106 ? 5.085 7.901 -0.237 1.00 93.44 106 GLU A C 1
ATOM 835 O O . GLU A 1 106 ? 5.943 8.770 -0.336 1.00 93.44 106 GLU A O 1
ATOM 840 N N . CYS A 1 107 ? 5.220 6.713 -0.838 1.00 93.06 107 CYS A N 1
ATOM 841 C CA . CYS A 1 107 ? 6.355 6.402 -1.707 1.00 93.06 107 CYS A CA 1
ATOM 842 C C . CYS A 1 107 ? 6.371 7.331 -2.927 1.00 93.06 107 CYS A C 1
ATOM 844 O O . CYS A 1 107 ? 7.413 7.899 -3.238 1.00 93.06 107 CYS A O 1
ATOM 846 N N . VAL A 1 108 ? 5.229 7.513 -3.596 1.00 91.81 108 VAL A N 1
ATOM 847 C CA . VAL A 1 108 ? 5.095 8.390 -4.770 1.00 91.81 108 VAL A CA 1
ATOM 848 C C . VAL A 1 108 ? 5.335 9.849 -4.387 1.00 91.81 108 VAL A C 1
ATOM 850 O O . VAL A 1 108 ? 6.064 10.545 -5.089 1.00 91.81 108 VAL A O 1
ATOM 853 N N . TYR A 1 109 ? 4.831 10.285 -3.231 1.00 94.00 109 TYR A N 1
ATOM 854 C CA . TYR A 1 109 ? 5.094 11.614 -2.687 1.00 94.00 109 TYR A CA 1
ATOM 855 C C . TYR A 1 109 ? 6.580 11.871 -2.453 1.00 94.00 109 TYR A C 1
ATOM 857 O O . TYR A 1 109 ? 7.089 12.896 -2.895 1.00 94.00 109 TYR A O 1
ATOM 865 N N . GLN A 1 110 ? 7.297 10.952 -1.797 1.00 92.56 110 GLN A N 1
ATOM 866 C CA . GLN A 1 110 ? 8.735 11.129 -1.567 1.00 92.56 110 GLN A CA 1
ATOM 867 C C . GLN A 1 110 ? 9.505 11.221 -2.886 1.00 92.56 110 GLN A C 1
ATOM 869 O O . GLN A 1 110 ? 10.441 12.006 -2.995 1.00 92.56 110 GLN A O 1
ATOM 874 N N . LEU A 1 111 ? 9.077 10.481 -3.910 1.00 90.50 111 LEU A N 1
ATOM 875 C CA . LEU A 1 111 ? 9.690 10.602 -5.222 1.00 90.50 111 LEU A CA 1
ATOM 876 C C . LEU A 1 111 ? 9.408 11.966 -5.856 1.00 90.50 111 LEU A C 1
ATOM 878 O O . LEU A 1 111 ? 10.355 12.646 -6.215 1.00 90.50 111 LEU A O 1
ATOM 882 N N . ALA A 1 112 ? 8.148 12.403 -5.932 1.00 90.25 112 ALA A N 1
ATOM 883 C CA . ALA A 1 112 ? 7.794 13.718 -6.483 1.00 90.25 112 ALA A CA 1
ATOM 884 C C . ALA A 1 112 ? 8.482 14.871 -5.729 1.00 90.25 112 ALA A C 1
ATOM 886 O O . ALA A 1 112 ? 8.828 15.901 -6.302 1.00 90.25 112 ALA A O 1
ATOM 887 N N . ARG A 1 113 ? 8.706 14.689 -4.426 1.00 93.06 113 ARG A N 1
ATOM 888 C CA . ARG A 1 113 ? 9.391 15.643 -3.559 1.00 93.06 113 ARG A CA 1
ATOM 889 C C . ARG A 1 113 ? 10.882 15.780 -3.883 1.00 93.06 113 ARG A C 1
ATOM 891 O O . ARG A 1 113 ? 11.405 16.899 -3.836 1.00 93.06 113 ARG A O 1
ATOM 898 N N . ASP A 1 114 ? 11.558 14.662 -4.128 1.00 91.25 114 ASP A N 1
ATOM 899 C CA . ASP A 1 114 ? 13.021 14.581 -4.219 1.00 91.25 114 ASP A CA 1
ATOM 900 C C . ASP A 1 114 ? 13.537 14.493 -5.666 1.00 91.25 114 ASP A C 1
ATOM 902 O O . ASP A 1 114 ? 14.725 14.709 -5.909 1.00 91.25 114 ASP A O 1
ATOM 906 N N . GLU A 1 115 ? 12.665 14.191 -6.625 1.00 87.19 115 GLU A N 1
ATOM 907 C CA . GLU A 1 115 ? 12.973 14.131 -8.051 1.00 87.19 115 GLU A CA 1
ATOM 908 C C . GLU A 1 115 ? 13.267 15.529 -8.597 1.00 87.19 115 GLU A C 1
ATOM 910 O O . GLU A 1 115 ? 12.482 16.463 -8.423 1.00 87.19 115 GLU A O 1
ATOM 915 N N . SER A 1 116 ? 14.444 15.662 -9.214 1.00 85.75 116 SER A N 1
ATOM 916 C CA . SER A 1 116 ? 14.892 16.889 -9.863 1.00 85.75 116 SER A CA 1
ATOM 917 C C . SER A 1 116 ? 14.187 17.075 -11.198 1.00 85.75 116 SER A C 1
ATOM 919 O O . SER A 1 116 ? 14.205 16.171 -12.032 1.00 85.75 116 SER A O 1
ATOM 921 N N . ASP A 1 117 ? 13.661 18.273 -11.422 1.00 79.69 117 ASP A N 1
ATOM 922 C CA . ASP A 1 117 ? 13.159 18.697 -12.722 1.00 79.69 117 ASP A CA 1
ATOM 923 C C . ASP A 1 117 ? 14.284 18.673 -13.774 1.00 79.69 117 ASP A C 1
ATOM 925 O O . ASP A 1 117 ? 15.417 19.085 -13.508 1.00 79.69 117 ASP A O 1
ATOM 929 N N . GLU A 1 118 ? 14.001 18.161 -14.972 1.00 79.00 118 GLU A N 1
ATOM 930 C CA . GLU A 1 118 ? 15.011 18.028 -16.029 1.00 79.00 118 GLU A CA 1
ATOM 931 C C . GLU A 1 118 ? 15.456 19.380 -16.616 1.00 79.00 118 GLU A C 1
ATOM 933 O O . GLU A 1 118 ? 16.572 19.488 -17.135 1.00 79.00 118 GLU A O 1
ATOM 938 N N . GLU A 1 119 ? 14.609 20.412 -16.550 1.00 79.88 119 GLU A N 1
ATOM 939 C CA . GLU A 1 119 ? 14.863 21.730 -17.132 1.00 79.88 119 GLU A CA 1
ATOM 940 C C . GLU A 1 119 ? 15.793 22.566 -16.250 1.00 79.88 119 GLU A C 1
ATOM 942 O O . GLU A 1 119 ? 16.722 23.202 -16.762 1.00 79.88 119 GLU A O 1
ATOM 947 N N . ASP A 1 120 ? 15.581 22.567 -14.932 1.00 85.75 120 ASP A N 1
ATOM 948 C CA . ASP A 1 120 ? 16.346 23.423 -14.020 1.00 85.75 120 ASP A CA 1
ATOM 949 C C . ASP A 1 120 ? 17.070 22.694 -12.873 1.00 85.75 120 ASP A C 1
ATOM 951 O O . ASP A 1 120 ? 17.830 23.321 -12.123 1.00 85.75 120 ASP A O 1
ATOM 955 N N . GLY A 1 121 ? 16.923 21.370 -12.795 1.00 86.00 121 GLY A N 1
ATOM 956 C CA . GLY A 1 121 ? 17.658 20.479 -11.899 1.00 86.00 121 GLY A CA 1
ATOM 957 C C . GLY A 1 121 ? 17.219 20.532 -10.438 1.00 86.00 121 GLY A C 1
ATOM 958 O O . GLY A 1 121 ? 17.833 19.856 -9.603 1.00 86.00 121 GLY A O 1
ATOM 959 N N . ARG A 1 122 ? 16.209 21.334 -10.092 1.00 86.94 122 ARG A N 1
ATOM 960 C CA . ARG A 1 122 ? 15.765 21.492 -8.707 1.00 86.94 122 ARG A CA 1
ATOM 961 C C . ARG A 1 122 ? 14.713 20.444 -8.333 1.00 86.94 122 ARG A C 1
ATOM 963 O O . ARG A 1 122 ? 13.903 20.054 -9.168 1.00 86.94 122 ARG A O 1
ATOM 970 N N . PRO A 1 123 ? 14.750 19.933 -7.093 1.00 90.44 123 PRO A N 1
ATOM 971 C CA . PRO A 1 123 ? 13.803 18.926 -6.636 1.00 90.44 123 PRO A CA 1
ATOM 972 C C . PRO A 1 123 ? 12.420 19.538 -6.393 1.00 90.44 123 PRO A C 1
ATOM 974 O O . PRO A 1 123 ? 12.316 20.709 -6.020 1.00 90.44 123 PRO A O 1
ATOM 977 N N . GLY A 1 124 ? 11.357 18.742 -6.522 1.00 88.19 124 GLY A N 1
ATOM 978 C CA . GLY A 1 124 ? 9.972 19.219 -6.411 1.00 88.19 124 GLY A CA 1
ATOM 979 C C . GLY A 1 124 ? 9.673 20.062 -5.162 1.00 88.19 124 GLY A C 1
ATOM 980 O O . GLY A 1 124 ? 8.967 21.065 -5.248 1.00 88.19 124 GLY A O 1
ATOM 981 N N . HIS A 1 125 ? 10.273 19.750 -4.009 1.00 90.50 125 HIS A N 1
ATOM 982 C CA . HIS A 1 125 ? 10.087 20.536 -2.778 1.00 90.50 125 HIS A CA 1
ATOM 983 C C . HIS A 1 125 ? 10.677 21.953 -2.790 1.00 90.50 125 HIS A C 1
ATOM 985 O O . HIS A 1 125 ? 10.418 22.722 -1.862 1.00 90.50 125 HIS A O 1
ATOM 991 N N . GLU A 1 126 ? 11.504 22.295 -3.777 1.00 92.06 126 GLU A N 1
ATOM 992 C CA . GLU A 1 126 ? 11.971 23.666 -4.002 1.00 92.06 126 GLU A CA 1
ATOM 993 C C . GLU A 1 126 ? 11.027 24.462 -4.918 1.00 92.06 126 GLU A C 1
ATOM 995 O O . GLU A 1 126 ? 11.078 25.694 -4.913 1.00 92.06 126 GLU A O 1
ATOM 1000 N N . HIS A 1 127 ? 10.156 23.781 -5.671 1.00 86.75 127 HIS A N 1
ATOM 1001 C CA . HIS A 1 127 ? 9.182 24.391 -6.583 1.00 86.75 127 HIS A CA 1
ATOM 1002 C C . HIS A 1 127 ? 7.798 24.547 -5.968 1.00 86.75 127 HIS A C 1
ATOM 1004 O O . HIS A 1 127 ? 7.119 25.540 -6.230 1.00 86.75 127 HIS A O 1
ATOM 1010 N N . PHE A 1 128 ? 7.398 23.574 -5.157 1.00 89.69 128 PHE A N 1
ATOM 1011 C CA . PHE A 1 128 ? 6.034 23.414 -4.686 1.00 89.69 128 PHE A CA 1
ATOM 1012 C C . PHE A 1 128 ? 5.985 23.360 -3.161 1.00 89.69 128 PHE A C 1
ATOM 1014 O O . PHE A 1 128 ? 6.892 22.855 -2.490 1.00 89.69 128 PHE A O 1
ATOM 1021 N N . SER A 1 129 ? 4.893 23.874 -2.606 1.00 93.88 129 SER A N 1
ATOM 1022 C CA . SER A 1 129 ? 4.515 23.621 -1.218 1.00 93.88 129 SER A CA 1
ATOM 1023 C C . SER A 1 129 ? 4.197 22.140 -0.987 1.00 93.88 129 SER A C 1
ATOM 1025 O O . SER A 1 129 ? 4.030 21.354 -1.921 1.00 93.88 129 SER A O 1
ATOM 1027 N N . GLU A 1 130 ? 4.119 21.734 0.283 1.00 93.94 130 GLU A N 1
ATOM 1028 C CA . GLU A 1 130 ? 3.725 20.364 0.617 1.00 93.94 130 GLU A CA 1
ATOM 1029 C C . GLU A 1 130 ? 2.309 20.058 0.118 1.00 93.94 130 GLU A C 1
ATOM 1031 O O . GLU A 1 130 ? 2.076 18.963 -0.387 1.00 93.94 130 GLU A O 1
ATOM 1036 N N . GLU A 1 131 ? 1.390 21.017 0.232 1.00 94.31 131 GLU A N 1
ATOM 1037 C CA . GLU A 1 131 ? 0.011 20.887 -0.227 1.00 94.31 131 GLU A CA 1
ATOM 1038 C C . GLU A 1 131 ? -0.069 20.696 -1.747 1.00 94.31 131 GLU A C 1
ATOM 1040 O O . GLU A 1 131 ? -0.717 19.760 -2.203 1.00 94.31 131 GLU A O 1
ATOM 1045 N N . GLU A 1 132 ? 0.654 21.504 -2.526 1.00 93.94 132 GLU A N 1
ATOM 1046 C CA . GLU A 1 132 ? 0.696 21.378 -3.992 1.00 93.94 132 GLU A CA 1
ATOM 1047 C C . GLU A 1 132 ? 1.297 20.036 -4.437 1.00 93.94 132 GLU A C 1
ATOM 1049 O O . GLU A 1 132 ? 0.782 19.399 -5.353 1.00 93.94 132 GLU A O 1
ATOM 1054 N N . LEU A 1 133 ? 2.349 19.555 -3.761 1.00 92.81 133 LEU A N 1
ATOM 1055 C CA . LEU A 1 133 ? 2.907 18.225 -4.034 1.00 92.81 133 LEU A CA 1
ATOM 1056 C C . LEU A 1 133 ? 1.920 17.103 -3.708 1.00 92.81 133 LEU A C 1
ATOM 1058 O O . LEU A 1 133 ? 1.906 16.087 -4.396 1.00 92.81 133 LEU A O 1
ATOM 1062 N N . ARG A 1 134 ? 1.116 17.251 -2.651 1.00 93.62 134 ARG A N 1
ATOM 1063 C CA . ARG A 1 134 ? 0.100 16.256 -2.276 1.00 93.62 134 ARG A CA 1
ATOM 1064 C C . ARG A 1 134 ? -1.008 16.188 -3.320 1.00 93.62 134 ARG A C 1
ATOM 1066 O O . ARG A 1 134 ? -1.360 15.085 -3.718 1.00 93.62 134 ARG A O 1
ATOM 1073 N N . GLU A 1 135 ? -1.498 17.337 -3.780 1.00 93.12 135 GLU A N 1
ATOM 1074 C CA . GLU A 1 135 ? -2.501 17.415 -4.852 1.00 93.12 135 GLU A CA 1
ATOM 1075 C C . GLU A 1 135 ? -1.964 16.795 -6.150 1.00 93.12 135 GLU A C 1
ATOM 1077 O O . GLU A 1 135 ? -2.619 15.944 -6.745 1.00 93.12 135 GLU A O 1
ATOM 1082 N N . PHE A 1 136 ? -0.725 17.122 -6.528 1.00 90.81 136 PHE A N 1
ATOM 1083 C CA . PHE A 1 136 ? -0.065 16.516 -7.686 1.00 90.81 136 PHE A CA 1
ATOM 1084 C C . PHE A 1 136 ? 0.042 14.987 -7.575 1.00 90.81 136 PHE A C 1
ATOM 1086 O O . PHE A 1 136 ? -0.213 14.265 -8.536 1.00 90.81 136 PHE A O 1
ATOM 1093 N N . VAL A 1 137 ? 0.410 14.471 -6.400 1.00 93.00 137 VAL A N 1
ATOM 1094 C CA . VAL A 1 137 ? 0.513 13.024 -6.160 1.00 93.00 137 VAL A CA 1
ATOM 1095 C C . VAL A 1 137 ? -0.857 12.354 -6.202 1.00 93.00 137 VAL A C 1
ATOM 1097 O O . VAL A 1 137 ? -0.964 11.251 -6.729 1.00 93.00 137 VAL A O 1
ATOM 1100 N N . GLU A 1 138 ? -1.899 12.995 -5.677 1.00 92.12 138 GLU A N 1
ATOM 1101 C CA . GLU A 1 138 ? -3.271 12.485 -5.751 1.00 92.12 138 GLU A CA 1
ATOM 1102 C C . GLU A 1 138 ? -3.736 12.352 -7.209 1.00 92.12 138 GLU A C 1
ATOM 1104 O O . GLU A 1 138 ? -4.252 11.299 -7.590 1.00 92.12 138 GLU A O 1
ATOM 1109 N N . GLU A 1 139 ? -3.480 13.366 -8.042 1.00 91.06 139 GLU A N 1
ATOM 1110 C CA . GLU A 1 139 ? -3.757 13.318 -9.483 1.00 91.06 139 GLU A CA 1
ATOM 1111 C C . GLU A 1 139 ? -2.948 12.212 -10.176 1.00 91.06 139 GLU A C 1
ATOM 1113 O O . GLU A 1 139 ? -3.517 11.399 -10.904 1.00 91.06 139 GLU A O 1
ATOM 1118 N N . ALA A 1 140 ? -1.647 12.113 -9.890 1.00 90.06 140 ALA A N 1
ATOM 1119 C CA . ALA A 1 140 ? -0.785 11.085 -10.468 1.00 90.06 140 ALA A CA 1
ATOM 1120 C C . ALA A 1 140 ? -1.237 9.665 -10.091 1.00 90.06 140 ALA A C 1
ATOM 1122 O O . ALA A 1 140 ? -1.238 8.775 -10.933 1.00 90.06 140 ALA A O 1
ATOM 1123 N N . LEU A 1 141 ? -1.652 9.433 -8.842 1.00 91.44 141 LEU A N 1
ATOM 1124 C CA . LEU A 1 141 ? -2.177 8.134 -8.407 1.00 91.44 141 LEU A CA 1
ATOM 1125 C C . LEU A 1 141 ? -3.501 7.785 -9.091 1.00 91.44 141 LEU A C 1
ATOM 1127 O O . LEU A 1 141 ? -3.750 6.608 -9.335 1.00 91.44 141 LEU A O 1
ATOM 1131 N N . PHE A 1 142 ? -4.336 8.780 -9.402 1.00 88.19 142 PHE A N 1
ATOM 1132 C CA . PHE A 1 142 ? -5.591 8.578 -10.129 1.00 88.19 142 PHE A CA 1
ATOM 1133 C C . PHE A 1 142 ? -5.366 8.197 -11.599 1.00 88.19 142 PHE A C 1
ATOM 1135 O O . PHE A 1 142 ? -6.191 7.507 -12.194 1.00 88.19 142 PHE A O 1
ATOM 1142 N N . GLU A 1 143 ? -4.240 8.611 -12.178 1.00 90.00 143 GLU A N 1
ATOM 1143 C CA . GLU A 1 143 ? -3.824 8.221 -13.528 1.00 90.00 143 GLU A CA 1
ATOM 1144 C C . GLU A 1 143 ? -3.125 6.852 -13.576 1.00 90.00 143 GLU A C 1
ATOM 1146 O O . GLU A 1 143 ? -2.743 6.409 -14.658 1.00 90.00 143 GLU A O 1
ATOM 1151 N N . LEU A 1 144 ? -2.981 6.156 -12.443 1.00 90.94 144 LEU A N 1
ATOM 1152 C CA . LEU A 1 144 ? -2.341 4.845 -12.366 1.00 90.94 144 LEU A CA 1
ATOM 1153 C C . LEU A 1 144 ? -3.346 3.710 -12.162 1.00 90.94 144 LEU A C 1
ATOM 1155 O O . LEU A 1 144 ? -4.223 3.764 -11.303 1.00 90.94 144 LEU A O 1
ATOM 1159 N N . VAL A 1 145 ? -3.127 2.610 -12.879 1.00 89.94 145 VAL A N 1
ATOM 1160 C CA . VAL A 1 145 ? -3.808 1.331 -12.659 1.00 89.94 145 VAL A CA 1
ATOM 1161 C C . VAL A 1 145 ? -2.842 0.373 -11.975 1.00 89.94 145 VAL A C 1
ATOM 1163 O O . VAL A 1 145 ? -1.771 0.067 -12.506 1.00 89.94 145 VAL A O 1
ATOM 1166 N N . PHE A 1 146 ? -3.210 -0.088 -10.780 1.00 92.44 146 PHE A N 1
ATOM 1167 C CA . PHE A 1 146 ? -2.369 -0.941 -9.944 1.00 92.44 146 PHE A CA 1
ATOM 1168 C C . PHE A 1 146 ? -2.736 -2.414 -10.087 1.00 92.44 146 PHE A C 1
ATOM 1170 O O . PHE A 1 146 ? -3.906 -2.783 -10.032 1.00 92.44 146 PHE A O 1
ATOM 1177 N N . TYR A 1 147 ? -1.716 -3.266 -10.158 1.00 91.75 147 TYR A N 1
ATOM 1178 C CA . TYR A 1 147 ? -1.863 -4.711 -10.247 1.00 91.75 147 TYR A CA 1
ATOM 1179 C C . TYR A 1 147 ? -1.035 -5.415 -9.177 1.00 91.75 147 TYR A C 1
ATOM 1181 O O . TYR A 1 147 ? 0.165 -5.170 -9.048 1.00 91.75 147 TYR A O 1
ATOM 1189 N N . ARG A 1 148 ? -1.641 -6.361 -8.457 1.00 93.06 148 ARG A N 1
ATOM 1190 C CA . ARG A 1 148 ? -0.942 -7.285 -7.548 1.00 93.06 148 ARG A CA 1
ATOM 1191 C C . ARG A 1 148 ? -0.800 -8.670 -8.146 1.00 93.06 148 ARG A C 1
ATOM 1193 O O . ARG A 1 148 ? -1.717 -9.202 -8.762 1.00 93.06 148 ARG A O 1
ATOM 1200 N N . TYR A 1 149 ? 0.331 -9.306 -7.901 1.00 91.50 149 TYR A N 1
ATOM 1201 C CA . TYR A 1 149 ? 0.579 -10.663 -8.362 1.00 91.50 149 TYR A CA 1
ATOM 1202 C C . TYR A 1 149 ? -0.024 -11.733 -7.439 1.00 91.50 149 TYR A C 1
ATOM 1204 O O . TYR A 1 149 ? 0.235 -11.723 -6.239 1.00 91.50 149 TYR A O 1
ATOM 1212 N N . GLU A 1 150 ? -0.750 -12.706 -8.002 1.00 88.00 150 GLU A N 1
ATOM 1213 C CA . GLU A 1 150 ? -1.343 -13.842 -7.261 1.00 88.00 150 GLU A CA 1
ATOM 1214 C C . GLU A 1 150 ? -0.733 -15.214 -7.603 1.00 88.00 150 GLU A C 1
ATOM 1216 O O . GLU A 1 150 ? -1.216 -16.253 -7.160 1.00 88.00 150 GLU A O 1
ATOM 1221 N N . GLY A 1 151 ? 0.344 -15.250 -8.385 1.00 84.75 151 GLY A N 1
ATOM 1222 C CA . GLY A 1 151 ? 0.950 -16.510 -8.798 1.00 84.75 151 GLY A CA 1
ATOM 1223 C C . GLY A 1 151 ? 1.714 -17.245 -7.698 1.00 84.75 151 GLY A C 1
ATOM 1224 O O . GLY A 1 151 ? 2.412 -16.627 -6.900 1.00 84.75 151 GLY A O 1
ATOM 1225 N N . ASP A 1 152 ? 1.729 -18.581 -7.767 1.00 82.00 152 ASP A N 1
ATOM 1226 C CA . ASP A 1 152 ? 2.473 -19.478 -6.857 1.00 82.00 152 ASP A CA 1
ATOM 1227 C C . ASP A 1 152 ? 3.962 -19.140 -6.660 1.00 82.00 152 ASP A C 1
ATOM 1229 O O . ASP A 1 152 ? 4.556 -19.488 -5.640 1.00 82.00 152 ASP A O 1
ATOM 1233 N N . ARG A 1 153 ? 4.599 -18.518 -7.660 1.00 86.75 153 ARG A N 1
ATOM 1234 C CA . ARG A 1 153 ? 6.009 -18.113 -7.596 1.00 86.75 153 ARG A CA 1
ATOM 1235 C C . ARG A 1 153 ? 6.118 -16.628 -7.867 1.00 86.75 153 ARG A C 1
ATOM 1237 O O . ARG A 1 153 ? 5.960 -16.235 -9.019 1.00 86.75 153 ARG A O 1
ATOM 1244 N N . LEU A 1 154 ? 6.451 -15.862 -6.833 1.00 86.06 154 LEU A N 1
ATOM 1245 C CA . LEU A 1 154 ? 6.708 -14.431 -6.943 1.00 86.06 154 LEU A CA 1
ATOM 1246 C C . LEU A 1 154 ? 7.889 -14.155 -7.895 1.00 86.06 154 LEU A C 1
ATOM 1248 O O . LEU A 1 154 ? 8.933 -14.811 -7.772 1.00 86.06 154 LEU A O 1
ATOM 1252 N N . PRO A 1 155 ? 7.741 -13.197 -8.826 1.00 87.50 155 PRO A N 1
ATOM 1253 C CA . PRO A 1 155 ? 8.858 -12.616 -9.549 1.00 87.50 155 PRO A CA 1
ATOM 1254 C C . PRO A 1 155 ? 9.869 -12.015 -8.574 1.00 87.50 155 PRO A C 1
ATOM 1256 O O . PRO A 1 155 ? 9.492 -11.467 -7.538 1.00 87.50 155 PRO A O 1
ATOM 1259 N N . THR A 1 156 ? 11.156 -12.112 -8.896 1.00 87.62 156 THR A N 1
ATOM 1260 C CA . THR A 1 156 ? 12.232 -11.650 -7.997 1.00 87.62 156 THR A CA 1
ATOM 1261 C C . THR A 1 156 ? 12.987 -10.433 -8.520 1.00 87.62 156 THR A C 1
ATOM 1263 O O . THR A 1 156 ? 13.951 -10.004 -7.89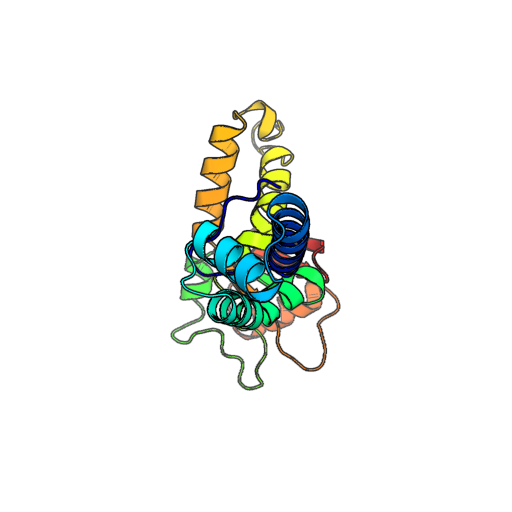3 1.00 87.62 156 THR A O 1
ATOM 1266 N N . SER A 1 157 ? 12.596 -9.891 -9.676 1.00 90.69 157 SER A N 1
ATOM 1267 C CA . SER A 1 157 ? 13.253 -8.732 -10.290 1.00 90.69 157 SER A CA 1
ATOM 1268 C C . SER A 1 157 ? 12.284 -7.903 -11.126 1.00 90.69 157 SER A C 1
ATOM 1270 O O . SER A 1 157 ? 11.315 -8.443 -11.660 1.00 90.69 157 SER A O 1
ATOM 1272 N N . ALA A 1 158 ? 12.577 -6.609 -11.262 1.00 90.75 158 ALA A N 1
ATOM 1273 C CA . ALA A 1 158 ? 11.838 -5.707 -12.140 1.00 90.75 158 ALA A CA 1
ATOM 1274 C C . ALA A 1 158 ? 11.878 -6.170 -13.605 1.00 90.75 158 ALA A C 1
ATOM 1276 O O . ALA A 1 158 ? 10.835 -6.215 -14.246 1.00 90.75 158 ALA A O 1
ATOM 1277 N N . ASP A 1 159 ? 13.037 -6.631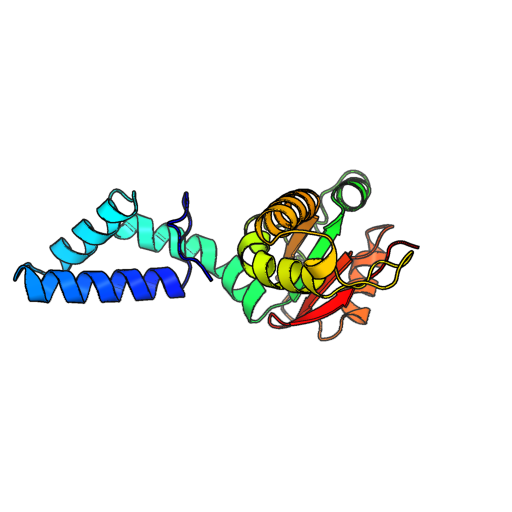 -14.090 1.00 89.38 159 ASP A N 1
ATOM 1278 C CA . ASP A 1 159 ? 13.194 -7.171 -15.448 1.00 89.38 159 ASP A CA 1
ATOM 1279 C C . ASP A 1 159 ? 12.242 -8.337 -15.737 1.00 89.38 159 ASP A C 1
ATOM 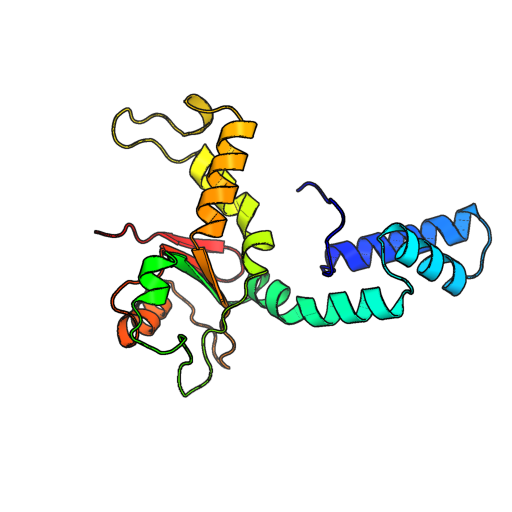1281 O O . ASP A 1 159 ? 11.658 -8.425 -16.814 1.00 89.38 159 ASP A O 1
ATOM 1285 N N . GLU A 1 160 ? 12.077 -9.249 -14.777 1.00 88.25 160 GLU A N 1
ATOM 1286 C CA . GLU A 1 160 ? 11.170 -10.387 -14.921 1.00 88.25 160 GLU A CA 1
ATOM 1287 C C . GLU A 1 160 ? 9.709 -9.934 -15.040 1.00 88.25 160 GLU A C 1
ATOM 1289 O O . GLU A 1 160 ? 8.958 -10.477 -15.848 1.00 88.25 160 GLU A O 1
ATOM 1294 N N . ILE A 1 161 ? 9.319 -8.928 -14.257 1.00 88.69 161 ILE A N 1
ATOM 1295 C CA . ILE A 1 161 ? 7.971 -8.351 -14.267 1.00 88.69 161 ILE A CA 1
ATOM 1296 C C . ILE A 1 161 ? 7.741 -7.598 -15.581 1.00 88.69 161 ILE A C 1
ATOM 1298 O O . ILE A 1 161 ? 6.744 -7.832 -16.256 1.00 88.69 161 ILE A O 1
ATOM 1302 N N . ALA A 1 162 ? 8.694 -6.763 -15.996 1.00 87.38 162 ALA A N 1
ATOM 1303 C CA . ALA A 1 162 ? 8.637 -6.030 -17.253 1.00 87.38 162 ALA A CA 1
ATOM 1304 C C . ALA A 1 162 ? 8.542 -6.974 -18.461 1.00 87.38 162 ALA A C 1
ATOM 1306 O O . ALA A 1 162 ? 7.751 -6.726 -19.364 1.00 87.38 162 ALA A O 1
ATOM 1307 N N . GLN A 1 163 ? 9.275 -8.094 -18.466 1.00 85.31 163 GLN A N 1
ATOM 1308 C CA . GLN A 1 163 ? 9.171 -9.117 -19.516 1.00 85.31 163 GLN A CA 1
ATOM 1309 C C . GLN A 1 163 ? 7.809 -9.818 -19.533 1.00 85.31 163 GLN A C 1
ATOM 1311 O O . GLN A 1 163 ? 7.303 -10.122 -20.612 1.00 85.31 163 GLN A O 1
ATOM 1316 N N . GLN A 1 164 ? 7.222 -10.082 -18.361 1.00 83.69 164 GLN A N 1
ATOM 1317 C CA . GLN A 1 164 ? 5.879 -10.661 -18.260 1.00 83.69 164 GLN A CA 1
ATOM 1318 C C . GLN A 1 164 ? 4.828 -9.699 -18.821 1.00 83.69 164 GLN A C 1
ATOM 1320 O O . GLN A 1 164 ? 4.008 -10.110 -19.635 1.00 83.69 164 GLN A O 1
ATOM 1325 N N . VAL A 1 165 ? 4.900 -8.417 -18.452 1.00 83.19 165 VAL A N 1
ATOM 1326 C CA . VAL A 1 165 ? 3.965 -7.387 -18.930 1.00 83.19 165 VAL A CA 1
ATOM 1327 C C . VAL A 1 165 ? 4.157 -7.103 -20.420 1.00 83.19 165 VAL A C 1
ATOM 1329 O O . VAL A 1 165 ? 3.177 -7.061 -21.155 1.00 83.19 165 VAL A O 1
ATOM 1332 N N . ALA A 1 166 ? 5.397 -7.014 -20.909 1.00 80.50 166 ALA A N 1
ATOM 1333 C CA . ALA A 1 166 ? 5.700 -6.783 -22.326 1.00 80.50 166 ALA A CA 1
ATOM 1334 C C . ALA A 1 166 ? 5.241 -7.921 -23.259 1.00 80.50 166 ALA A C 1
ATOM 1336 O O . ALA A 1 166 ? 5.154 -7.731 -24.473 1.00 80.50 166 ALA A O 1
ATOM 1337 N N . GLY A 1 167 ? 4.969 -9.115 -22.721 1.00 73.56 167 GLY A N 1
ATOM 1338 C CA . GLY A 1 167 ? 4.368 -10.207 -23.486 1.00 73.56 167 GLY A CA 1
ATOM 1339 C C . GLY A 1 167 ? 2.913 -9.945 -23.890 1.00 73.56 167 GLY A C 1
ATOM 1340 O O . GLY A 1 167 ? 2.427 -10.578 -24.825 1.00 73.56 167 GLY A O 1
ATOM 1341 N N . GLU A 1 168 ? 2.235 -9.025 -23.202 1.00 73.81 168 GLU A N 1
ATOM 1342 C CA . GLU A 1 168 ? 0.769 -8.903 -23.193 1.00 73.81 168 GLU A CA 1
ATOM 1343 C C . GLU A 1 168 ? 0.307 -7.453 -23.416 1.00 73.81 168 GLU A C 1
ATOM 1345 O O . GLU A 1 168 ? -0.690 -7.209 -24.095 1.00 73.81 168 GLU A O 1
ATOM 1350 N N . CYS A 1 169 ? 1.077 -6.481 -22.930 1.00 75.69 169 CYS A N 1
ATOM 1351 C CA . CYS A 1 169 ? 0.865 -5.054 -23.124 1.00 75.69 169 CYS A CA 1
ATOM 1352 C C . CYS A 1 169 ? 1.994 -4.443 -23.962 1.00 75.69 169 CYS A C 1
ATOM 1354 O O . CYS A 1 169 ? 3.159 -4.828 -23.868 1.00 75.69 169 CYS A O 1
ATOM 1356 N N . PHE A 1 170 ? 1.639 -3.465 -24.800 1.00 72.50 170 PHE A N 1
ATOM 1357 C CA . PHE A 1 170 ? 2.614 -2.733 -25.614 1.00 72.50 170 PHE A CA 1
ATOM 1358 C C . PHE A 1 170 ? 3.501 -1.816 -24.761 1.00 72.50 170 PHE A C 1
ATOM 1360 O O . PHE A 1 170 ? 4.692 -1.680 -25.033 1.00 72.50 170 PHE A O 1
ATOM 1367 N N . PHE A 1 171 ? 2.913 -1.210 -23.730 1.00 79.62 171 PHE A N 1
ATOM 1368 C CA . PHE A 1 171 ? 3.604 -0.377 -22.754 1.00 79.62 171 PHE A CA 1
ATOM 1369 C C . PHE A 1 171 ? 3.921 -1.187 -21.495 1.00 79.62 171 PHE A C 1
ATOM 1371 O O . PHE A 1 171 ? 3.185 -2.106 -21.129 1.00 79.62 171 PHE A O 1
ATOM 1378 N N . GLY A 1 172 ? 5.052 -0.871 -20.867 1.00 83.44 172 GLY A N 1
ATOM 1379 C CA . GLY A 1 172 ? 5.507 -1.528 -19.645 1.00 83.44 172 GLY A CA 1
ATOM 1380 C C . GLY A 1 172 ? 4.975 -0.854 -18.377 1.00 83.44 172 GLY A C 1
ATOM 1381 O O . GLY A 1 172 ? 4.348 0.202 -18.447 1.00 83.44 172 GLY A O 1
ATOM 1382 N N . PRO A 1 173 ? 5.247 -1.438 -17.201 1.00 89.12 173 PRO A N 1
ATOM 1383 C CA . PRO A 1 173 ? 4.942 -0.800 -15.927 1.00 89.12 173 PRO A CA 1
ATOM 1384 C C . PRO A 1 173 ? 5.694 0.515 -15.757 1.00 89.12 173 PRO A C 1
ATOM 1386 O O . PRO A 1 173 ? 6.880 0.564 -16.045 1.00 89.12 173 PRO A O 1
ATOM 1389 N N . GLN A 1 174 ? 5.052 1.538 -15.202 1.00 89.62 174 GLN A N 1
ATOM 1390 C CA . GLN A 1 174 ? 5.722 2.779 -14.806 1.00 89.62 174 GLN A CA 1
ATOM 1391 C C . GLN A 1 174 ? 6.435 2.619 -13.461 1.00 89.62 174 GLN A C 1
ATOM 1393 O O . GLN A 1 174 ? 7.541 3.121 -13.266 1.00 89.62 174 GLN A O 1
ATOM 1398 N N . TYR A 1 175 ? 5.818 1.874 -12.544 1.00 92.94 175 TYR A N 1
ATOM 1399 C CA . TYR A 1 175 ? 6.364 1.594 -11.222 1.00 92.94 175 TYR A CA 1
ATOM 1400 C C . TYR A 1 175 ? 6.307 0.105 -10.922 1.00 92.94 175 TYR A C 1
ATOM 1402 O O . TYR A 1 175 ? 5.303 -0.552 -11.203 1.00 92.94 175 TYR A O 1
ATOM 1410 N N . ILE A 1 176 ? 7.363 -0.416 -10.297 1.00 94.38 176 ILE A N 1
ATOM 1411 C CA . ILE A 1 176 ? 7.423 -1.804 -9.837 1.00 94.38 176 ILE A CA 1
ATOM 1412 C C . ILE A 1 176 ? 7.873 -1.850 -8.381 1.00 94.38 176 ILE A C 1
ATOM 1414 O O . ILE A 1 176 ? 8.980 -1.421 -8.049 1.00 94.38 176 ILE A O 1
ATOM 1418 N N . TRP A 1 177 ? 7.051 -2.455 -7.529 1.00 95.69 177 TRP A N 1
ATOM 1419 C CA . TRP A 1 177 ? 7.365 -2.749 -6.138 1.00 95.69 177 TRP A CA 1
ATOM 1420 C C . TRP A 1 177 ? 7.508 -4.254 -5.913 1.00 95.69 177 TRP A C 1
ATOM 1422 O O . TRP A 1 177 ? 6.658 -5.053 -6.307 1.00 95.69 177 TRP A O 1
ATOM 1432 N N . ILE A 1 178 ? 8.579 -4.636 -5.219 1.00 94.44 178 ILE A N 1
ATOM 1433 C CA . ILE A 1 178 ? 8.814 -6.002 -4.739 1.00 94.44 178 ILE A CA 1
ATOM 1434 C C . ILE A 1 178 ? 9.033 -5.926 -3.233 1.00 94.44 178 ILE A C 1
ATOM 1436 O O . ILE A 1 178 ? 9.902 -5.184 -2.775 1.00 94.44 178 ILE A O 1
ATOM 1440 N N . ALA A 1 179 ? 8.237 -6.675 -2.468 1.00 93.88 179 ALA A N 1
ATOM 1441 C CA . ALA A 1 179 ? 8.247 -6.661 -1.004 1.00 93.88 179 ALA A CA 1
ATOM 1442 C C . ALA A 1 179 ? 8.177 -5.230 -0.426 1.00 93.88 179 ALA A C 1
ATOM 1444 O O . ALA A 1 179 ? 8.968 -4.842 0.436 1.00 93.88 179 ALA A O 1
ATOM 1445 N N . GLY A 1 180 ? 7.271 -4.416 -0.981 1.00 93.12 180 GLY A N 1
ATOM 1446 C CA . GLY A 1 180 ? 7.045 -3.024 -0.582 1.00 93.12 180 GLY A CA 1
ATOM 1447 C C . GLY A 1 180 ? 8.146 -2.035 -0.971 1.00 93.12 180 GLY A C 1
ATOM 1448 O O . GLY A 1 180 ? 8.051 -0.859 -0.630 1.00 93.12 180 GLY A O 1
ATOM 1449 N N . GLN A 1 181 ? 9.186 -2.471 -1.684 1.00 92.62 181 GLN A N 1
ATOM 1450 C CA . GLN A 1 181 ? 10.284 -1.611 -2.120 1.00 92.62 181 GLN A CA 1
ATOM 1451 C C . GLN A 1 181 ? 10.188 -1.325 -3.612 1.00 92.62 181 GLN A C 1
ATOM 1453 O O . GLN A 1 181 ? 10.125 -2.262 -4.409 1.00 92.62 181 GLN A O 1
ATOM 1458 N N . LEU A 1 182 ? 10.229 -0.041 -3.977 1.00 93.06 182 LEU A N 1
ATOM 1459 C CA . LEU A 1 182 ? 10.319 0.382 -5.371 1.00 93.06 182 LEU A CA 1
ATOM 1460 C C . LEU A 1 182 ? 11.649 -0.111 -5.955 1.00 93.06 182 LEU A C 1
ATOM 1462 O O . LEU A 1 182 ? 12.712 0.213 -5.427 1.00 93.06 182 LEU A O 1
ATOM 1466 N N . GLN A 1 183 ? 11.577 -0.921 -7.007 1.00 88.31 183 GLN A N 1
ATOM 1467 C CA . GLN A 1 183 ? 12.744 -1.512 -7.664 1.00 88.31 183 GLN A CA 1
ATOM 1468 C C . GLN A 1 183 ? 13.141 -0.754 -8.923 1.00 88.31 183 GLN A C 1
ATOM 1470 O O . GLN A 1 183 ? 14.330 -0.604 -9.187 1.00 88.31 183 GLN A O 1
ATOM 1475 N N . ASP A 1 184 ? 12.155 -0.309 -9.698 1.00 74.81 184 ASP A N 1
ATOM 1476 C CA . ASP A 1 184 ? 12.398 0.315 -10.992 1.00 74.81 184 ASP A CA 1
ATOM 1477 C C . ASP A 1 184 ? 11.312 1.335 -11.338 1.00 74.81 184 ASP A C 1
ATOM 1479 O O . ASP A 1 184 ? 10.176 1.259 -10.849 1.00 74.81 184 ASP A O 1
ATOM 1483 N N . ARG A 1 185 ? 11.708 2.287 -12.181 1.00 67.56 185 ARG A N 1
ATOM 1484 C CA . ARG A 1 185 ? 10.885 3.327 -12.785 1.00 67.56 185 ARG A CA 1
ATOM 1485 C C . ARG A 1 185 ? 11.169 3.309 -14.278 1.00 67.56 185 ARG A C 1
ATOM 1487 O O . ARG A 1 185 ? 12.250 3.714 -14.701 1.00 67.56 185 ARG A O 1
ATOM 1494 N N . PHE A 1 186 ? 10.203 2.872 -15.072 1.00 63.00 186 PHE A N 1
ATOM 1495 C CA . PHE A 1 186 ? 10.327 3.013 -16.515 1.00 63.00 186 PHE A CA 1
ATOM 1496 C C . PHE A 1 186 ? 9.798 4.392 -16.884 1.00 63.00 186 PHE A C 1
ATOM 1498 O O . PHE A 1 186 ? 8.608 4.671 -16.742 1.00 63.00 186 PHE A O 1
ATOM 1505 N N . SER A 1 187 ? 10.685 5.273 -17.340 1.00 48.97 187 SER A N 1
ATOM 1506 C CA . SER A 1 187 ? 10.252 6.420 -18.123 1.00 48.97 187 SER A CA 1
ATOM 1507 C C . SER A 1 187 ? 9.717 5.889 -19.450 1.00 48.97 187 SER A C 1
ATOM 1509 O O . SER A 1 187 ? 10.393 5.119 -20.140 1.00 48.97 187 SER A O 1
ATOM 1511 N N . SER A 1 188 ? 8.482 6.263 -19.792 1.00 35.59 188 SER A N 1
ATOM 1512 C CA . SER A 1 188 ? 7.997 6.064 -21.156 1.00 35.59 188 SER A CA 1
ATOM 1513 C C . SER A 1 188 ? 8.987 6.774 -22.104 1.00 35.59 188 SER A C 1
ATOM 1515 O O . SER A 1 188 ? 9.419 7.883 -21.773 1.00 35.59 188 SER A O 1
ATOM 1517 N N . PRO A 1 189 ? 9.445 6.122 -23.189 1.00 33.16 189 PRO A N 1
ATOM 1518 C CA . PRO A 1 189 ? 10.473 6.664 -24.078 1.00 33.16 189 PRO A CA 1
ATOM 1519 C C . PRO A 1 189 ? 10.069 7.959 -24.792 1.00 33.16 189 PRO A C 1
ATOM 1521 O O . PRO A 1 189 ? 8.858 8.181 -25.019 1.00 33.16 189 PRO A O 1
#

Radius of gyration: 19.8 Å; chains: 1; bounding box: 40×44×60 Å

Secondary structure (DSSP, 8-state):
------SS---HHHHHHHHHHHHHHHHHH---HHHHHHHHHHHTT-SSHHHHHHHHHHHHHHHHHHHHSEEEEEEHHHHHTTTSS-S--TT---EE-GGGHHHHHHHHHHHHHHPBPTTT--BHHHHS-HHHHHHHHHHHHHTEEEEE--SSS---SHHHHHHHHHTT-SS--SEEEETTEEEEE----

Foldseek 3Di:
DDDDQDDQAAEPVRVVVLLVQLVVCCVPVVDDSLVSSCVSCVVSPHNHNVSHVVRHVVCVQLNCQQQAAKKFKDFQVQQVQLPDDHPQDPQAWWDWDLCNCVSCLVVLLVCQQAPADPPPGDGNVVVDDSVRSSVVSVVVSVRMTMIGTDDPDGDDAPVVQQVVCVVRTVDGTQWMDHSNDTHDGDDDD

Organism: NCBI:txid765913

Sequence (189 aa):
MSGTGIGGFVSTDDLQRLKQRARHIKREQGIPHHEAIEAVARSVHFDNWQQVVVAHEAMLPTETAAREGVVFAMDFKDAEVCQGRPIELPDGRYVEDELLGLFFEECVYQLARDESDEEDGRPGHEHFSEEELREFVEEALFELVFYRYEGDRLPTSADEIAQQVAGECFFGPQYIWIAGQLQDRFSSP

pLDDT: mean 85.16, std 15.15, range [31.5, 96.94]